Protein AF-A0A0V1GMQ2-F1 (afdb_monomer_lite)

Foldseek 3Di:
DDDDDDDDDPDDPVCVDPQNVQQDKDFQDKAWCFCDDDHNVQQKDKAFRFSQPDDVNNLVQLQFFWKFWKKKKWKQKDFPVRHQDFFKKKKWFAFPPRDDAPHLPRPSSVCPPTDMDIDTSPDHTDMDIGHGDFPDPTDGLFDQDAPDDDDDDPVNCVRGRDDVSPRGGIMMMGTPDPDRDPGIMMMTMIMGTDPMDGHDGDPRDQADDDDTSDPDHDPVDDDDSDDDDPDPPAPPPCTPPLCWAAAAQKIKHQQVSDDPQQVVQWPDDDPVRSITIGGHPDGTPGDDPPDPDPDD

InterPro domains:
  IPR000081 Peptidase C3, picornavirus core protein 2A [PF00947] (254-296)
  IPR009003 Peptidase S1, PA clan [SSF50494] (239-296)
  IPR029053 Viral coat protein subunit [G3DSA:2.60.120.20] (1-235)
  IPR033703 Picornavirus/Calicivirus coat protein [cd00205] (18-205)
  IPR059138 Picornavirus capsid VP1 [PF22663] (2-203)

pLDDT: mean 92.7, std 10.63, range [40.88, 98.81]

Radius of gyration: 28.92 Å; chains: 1; bounding box: 68×72×73 Å

Secondary structure (DSSP, 8-state):
-------------GGGSHHHHH-S-EEEEEEEE-SSSSSSTTSEEEEE--GGGSHHHHHHHTTEEEEEEEEEEEEEEE-TTS-----EEEEEEE-TTSPPPSSTT-GGGG-SSS-EEEEETTSPPEEEEE----SSSSEES---S-SS-S---GGGGGGTT--GGG---EEEEEESSSS--SS-EEEEEEEEEEEEEEEEE-PPP-SPP-STT-----GGG---SS---S-TT---TT----SEEEEEEEEEEEGGG--HHHHHTEEEEETTTTEEEEEEEEEEE-----------

Structure (mmCIF, N/CA/C/O backbone):
data_AF-A0A0V1GMQ2-F1
#
_entry.id   AF-A0A0V1GMQ2-F1
#
loop_
_atom_site.group_PDB
_atom_site.id
_atom_site.type_symbol
_atom_site.label_atom_id
_atom_site.label_alt_id
_atom_site.label_comp_id
_atom_site.label_asym_id
_atom_site.label_entity_id
_atom_site.label_seq_id
_atom_site.pdbx_PDB_ins_code
_atom_site.Cartn_x
_atom_site.Cartn_y
_atom_site.Cartn_z
_atom_site.occupancy
_atom_site.B_iso_or_equiv
_atom_site.auth_seq_id
_atom_site.auth_comp_id
_atom_site.auth_asym_id
_atom_site.auth_atom_id
_atom_site.pdbx_PDB_model_num
ATOM 1 N N . MET A 1 1 ? 22.779 -6.649 -35.963 1.00 80.38 1 MET A N 1
ATOM 2 C CA . MET A 1 1 ? 21.716 -7.160 -36.855 1.00 80.38 1 MET A CA 1
ATOM 3 C C . MET A 1 1 ? 22.253 -8.393 -37.552 1.00 80.38 1 MET A C 1
ATOM 5 O O . MET A 1 1 ? 23.444 -8.412 -37.832 1.00 80.38 1 MET A O 1
ATOM 9 N N . ILE A 1 2 ? 21.417 -9.407 -37.760 1.00 92.50 2 ILE A N 1
ATOM 10 C CA . ILE A 1 2 ? 21.776 -10.673 -38.414 1.00 92.50 2 ILE A CA 1
ATOM 11 C C . ILE A 1 2 ? 20.621 -11.097 -39.322 1.00 92.50 2 ILE A C 1
ATOM 13 O O . ILE A 1 2 ? 19.495 -10.639 -39.119 1.00 92.50 2 ILE A O 1
ATOM 17 N N . GLU A 1 3 ? 20.883 -11.973 -40.285 1.00 89.38 3 GLU A N 1
ATOM 18 C CA . GLU A 1 3 ? 19.813 -12.665 -41.002 1.00 89.38 3 GLU A CA 1
ATOM 19 C C . GLU A 1 3 ? 19.069 -13.581 -40.023 1.00 89.38 3 GLU A C 1
ATOM 21 O O . GLU A 1 3 ? 19.676 -14.402 -39.330 1.00 89.38 3 GLU A O 1
ATOM 26 N N . THR A 1 4 ? 17.754 -13.398 -39.910 1.00 94.62 4 THR A N 1
ATOM 27 C CA . THR A 1 4 ? 16.910 -14.146 -38.975 1.00 94.62 4 THR A CA 1
ATOM 28 C C . THR A 1 4 ? 15.953 -15.070 -39.718 1.00 94.62 4 THR A C 1
ATOM 30 O O . THR A 1 4 ? 15.477 -14.775 -40.812 1.00 94.62 4 THR A O 1
ATOM 33 N N . ARG A 1 5 ? 15.647 -16.213 -39.097 1.00 93.88 5 ARG A N 1
ATOM 34 C CA . ARG A 1 5 ? 14.593 -17.129 -39.555 1.00 93.88 5 ARG A CA 1
ATOM 35 C C . ARG A 1 5 ? 13.212 -16.655 -39.096 1.00 93.88 5 ARG A C 1
ATOM 37 O O . ARG A 1 5 ? 13.098 -15.900 -38.133 1.00 93.88 5 ARG A O 1
ATOM 44 N N . CYS A 1 6 ? 12.157 -17.179 -39.719 1.00 94.75 6 CYS A N 1
ATOM 45 C CA . CYS A 1 6 ? 10.799 -17.041 -39.192 1.00 94.75 6 CYS A CA 1
ATOM 46 C C . CYS A 1 6 ? 10.684 -17.732 -37.818 1.00 94.75 6 CYS A C 1
ATOM 48 O O . CYS A 1 6 ? 11.126 -18.875 -37.656 1.00 94.75 6 CYS A O 1
ATOM 50 N N . VAL A 1 7 ? 10.089 -17.037 -36.843 1.00 96.50 7 VAL A N 1
ATOM 51 C CA . VAL A 1 7 ? 9.809 -17.543 -35.493 1.00 96.50 7 VAL A CA 1
ATOM 52 C C . VAL A 1 7 ? 8.357 -17.232 -35.140 1.00 96.50 7 VAL A C 1
ATOM 54 O O . VAL A 1 7 ? 7.970 -16.067 -35.068 1.00 96.50 7 VAL A O 1
ATOM 57 N N . LEU A 1 8 ? 7.563 -18.273 -34.884 1.00 96.81 8 LEU A N 1
ATOM 58 C CA . LEU A 1 8 ? 6.212 -18.147 -34.335 1.00 96.81 8 LEU A CA 1
ATOM 59 C C . LEU A 1 8 ? 6.303 -18.102 -32.807 1.00 96.81 8 LEU A C 1
ATOM 61 O O . LEU A 1 8 ? 6.314 -19.134 -32.137 1.00 96.81 8 LEU A O 1
ATOM 65 N N . ASN A 1 9 ? 6.439 -16.899 -32.253 1.00 96.44 9 ASN A N 1
ATOM 66 C CA . ASN A 1 9 ? 6.595 -16.730 -30.814 1.00 96.44 9 ASN A CA 1
ATOM 67 C C . ASN A 1 9 ? 5.236 -16.811 -30.098 1.00 96.44 9 ASN A C 1
ATOM 69 O O . ASN A 1 9 ? 4.344 -16.013 -30.368 1.00 96.44 9 ASN A O 1
ATOM 73 N N . SER A 1 10 ? 5.115 -17.761 -29.168 1.00 97.12 10 SER A N 1
ATOM 74 C CA . SER A 1 10 ? 3.912 -17.991 -28.351 1.00 97.12 10 SER A CA 1
ATOM 75 C C . SER A 1 10 ? 4.099 -17.595 -26.876 1.00 97.12 10 SER A C 1
ATOM 77 O O . SER A 1 10 ? 3.313 -18.001 -26.023 1.00 97.12 10 SER A O 1
ATOM 79 N N . HIS A 1 11 ? 5.150 -16.837 -26.538 1.00 97.38 11 HIS A N 1
ATOM 80 C CA . HIS A 1 11 ? 5.380 -16.358 -25.173 1.00 97.38 11 HIS A CA 1
ATOM 81 C C . HIS A 1 11 ? 4.297 -15.353 -24.756 1.00 97.38 11 HIS A C 1
ATOM 83 O O . HIS A 1 11 ? 4.094 -14.328 -25.407 1.00 97.38 11 HIS A O 1
ATOM 89 N N . SER A 1 12 ? 3.615 -15.645 -23.648 1.00 97.12 12 SER A N 1
ATOM 90 C CA . SER A 1 12 ? 2.561 -14.790 -23.098 1.00 97.12 12 SER A CA 1
ATOM 91 C C . SER A 1 12 ? 3.121 -13.512 -22.473 1.00 97.12 12 SER A C 1
ATOM 93 O O . SER A 1 12 ? 4.205 -13.501 -21.893 1.00 97.12 12 SER A O 1
ATOM 95 N N . THR A 1 13 ? 2.331 -12.443 -22.528 1.00 97.38 13 THR A N 1
ATOM 96 C CA . THR A 1 13 ? 2.590 -11.158 -21.862 1.00 97.38 13 THR A CA 1
ATOM 97 C C . THR A 1 13 ? 1.625 -10.896 -20.702 1.00 97.38 13 THR A C 1
ATOM 99 O O . THR A 1 13 ? 1.592 -9.800 -20.151 1.00 97.38 13 THR A O 1
ATOM 102 N N . ALA A 1 14 ? 0.832 -11.895 -20.297 1.00 96.88 14 ALA A N 1
ATOM 103 C CA . ALA A 1 14 ? -0.201 -11.721 -19.275 1.00 96.88 14 ALA A CA 1
ATOM 104 C C . ALA A 1 14 ? 0.366 -11.336 -17.893 1.00 96.88 14 ALA A C 1
ATOM 106 O O . ALA A 1 14 ? -0.239 -10.537 -17.177 1.00 96.88 14 ALA A O 1
ATOM 107 N N . GLU A 1 15 ? 1.544 -11.852 -17.524 1.00 97.50 15 GLU A N 1
ATOM 108 C CA . GLU A 1 15 ? 2.137 -11.618 -16.199 1.00 97.50 15 GLU A CA 1
ATOM 109 C C . GLU A 1 15 ? 2.687 -10.189 -16.014 1.00 97.50 15 GLU A C 1
ATOM 111 O O . GLU A 1 15 ? 2.882 -9.741 -14.884 1.00 97.50 15 GLU A O 1
ATOM 116 N N . THR A 1 16 ? 2.886 -9.434 -17.101 1.00 97.62 16 THR A N 1
ATOM 117 C CA . THR A 1 16 ? 3.386 -8.048 -17.054 1.00 97.62 16 THR A CA 1
ATOM 118 C C . THR A 1 16 ? 2.274 -6.995 -17.054 1.00 97.62 16 THR A C 1
ATOM 120 O O . THR A 1 16 ? 2.551 -5.798 -17.148 1.00 97.62 16 THR A O 1
ATOM 123 N N . THR A 1 17 ? 1.013 -7.412 -16.906 1.00 98.44 17 THR A N 1
ATOM 124 C CA . THR A 1 17 ? -0.114 -6.495 -16.681 1.00 98.44 17 THR A CA 1
ATOM 125 C C . THR A 1 17 ? -0.052 -5.853 -15.288 1.00 98.44 17 THR A C 1
ATOM 127 O O . THR A 1 17 ? 0.547 -6.395 -14.355 1.00 98.44 17 THR A O 1
ATOM 130 N N . LEU A 1 18 ? -0.690 -4.685 -15.119 1.00 98.31 18 LEU A N 1
ATOM 131 C CA . LEU A 1 18 ? -0.705 -3.974 -13.833 1.00 98.31 18 LEU A CA 1
ATOM 132 C C . LEU A 1 18 ? -1.344 -4.814 -12.720 1.00 98.31 18 LEU A C 1
ATOM 134 O O . LEU A 1 18 ? -0.793 -4.867 -11.622 1.00 98.31 18 LEU A O 1
ATOM 138 N N . ASP A 1 19 ? -2.454 -5.502 -12.995 1.00 96.75 19 ASP A N 1
ATOM 139 C CA . ASP A 1 19 ? -3.095 -6.376 -12.008 1.00 96.75 19 ASP A CA 1
ATOM 140 C C . ASP A 1 19 ? -2.185 -7.551 -11.619 1.00 96.75 19 ASP A C 1
ATOM 142 O O . ASP A 1 19 ? -1.991 -7.788 -10.429 1.00 96.75 19 ASP A O 1
ATOM 146 N N . SER A 1 20 ? -1.524 -8.233 -12.563 1.00 97.56 20 SER A N 1
ATOM 147 C CA . SER A 1 20 ? -0.570 -9.304 -12.219 1.00 97.56 20 SER A CA 1
ATOM 148 C C . SER A 1 20 ? 0.634 -8.805 -11.405 1.00 97.56 20 SER A C 1
ATOM 150 O O . SER A 1 20 ? 1.147 -9.518 -10.532 1.00 97.56 20 SER A O 1
ATOM 152 N N . PHE A 1 21 ? 1.078 -7.569 -11.649 1.00 98.12 21 PHE A N 1
ATOM 153 C CA . PHE A 1 21 ? 2.197 -6.962 -10.933 1.00 98.12 21 PHE A CA 1
ATOM 154 C C . PHE A 1 21 ? 1.820 -6.462 -9.526 1.00 98.12 21 PHE A C 1
ATOM 156 O O . PHE A 1 21 ? 2.589 -6.653 -8.575 1.00 98.12 21 PHE A O 1
ATOM 163 N N . PHE A 1 22 ? 0.659 -5.818 -9.370 1.00 98.38 22 PHE A N 1
ATOM 164 C CA . PHE A 1 22 ? 0.238 -5.147 -8.132 1.00 98.38 22 PHE A CA 1
ATOM 165 C C . PHE A 1 22 ? -0.747 -5.946 -7.270 1.00 98.38 22 PHE A C 1
ATOM 167 O O . PHE A 1 22 ? -0.816 -5.694 -6.065 1.00 98.38 22 PHE A O 1
ATOM 174 N N . SER A 1 23 ? -1.453 -6.942 -7.817 1.00 97.81 23 SER A N 1
ATOM 175 C CA . SER A 1 23 ? -2.393 -7.788 -7.063 1.00 97.81 23 SER A CA 1
ATOM 176 C C . SER A 1 23 ? -1.689 -8.893 -6.268 1.00 97.81 23 SER A C 1
ATOM 178 O O . SER A 1 23 ? -2.041 -10.070 -6.287 1.00 97.81 23 SER A O 1
ATOM 180 N N . ARG A 1 24 ? -0.655 -8.483 -5.529 1.00 97.94 24 ARG A N 1
ATOM 181 C CA . ARG A 1 24 ? 0.145 -9.301 -4.616 1.00 97.94 24 ARG A CA 1
ATOM 182 C C . ARG A 1 24 ? 0.237 -8.548 -3.294 1.00 97.94 24 ARG A C 1
ATOM 184 O O . ARG A 1 24 ? 0.711 -7.413 -3.275 1.00 97.94 24 ARG A O 1
ATOM 191 N N . ALA A 1 25 ? -0.254 -9.157 -2.218 1.00 98.31 25 ALA A N 1
ATOM 192 C CA . ALA A 1 25 ? -0.309 -8.515 -0.910 1.00 98.31 25 ALA A CA 1
ATOM 193 C C . ALA A 1 25 ? 1.104 -8.198 -0.393 1.00 98.31 25 ALA A C 1
ATOM 195 O O . ALA A 1 25 ? 1.982 -9.059 -0.415 1.00 98.31 25 ALA A O 1
ATOM 196 N N . GLY A 1 26 ? 1.321 -6.973 0.082 1.00 98.31 26 GLY A N 1
ATOM 197 C CA . GLY A 1 26 ? 2.577 -6.562 0.711 1.00 98.31 26 GLY A CA 1
ATOM 198 C C . GLY A 1 26 ? 2.336 -5.750 1.977 1.00 98.31 26 GLY A C 1
ATOM 199 O O . GLY A 1 26 ? 1.283 -5.133 2.124 1.00 98.31 26 GLY A O 1
ATOM 200 N N . LEU A 1 27 ? 3.311 -5.771 2.888 1.00 98.56 27 LEU A N 1
ATOM 201 C CA . LEU A 1 27 ? 3.258 -5.041 4.154 1.00 98.56 27 LEU A CA 1
ATOM 202 C C . LEU A 1 27 ? 3.256 -3.527 3.900 1.00 98.56 27 LEU A C 1
ATOM 204 O O . LEU A 1 27 ? 4.103 -3.018 3.161 1.00 98.56 27 LEU A O 1
ATOM 208 N N . VAL A 1 28 ? 2.315 -2.820 4.525 1.00 98.44 28 VAL A N 1
ATOM 209 C CA . VAL A 1 28 ? 2.176 -1.357 4.428 1.00 98.44 28 VAL A CA 1
ATOM 210 C C . VAL A 1 28 ? 2.139 -0.653 5.783 1.00 98.44 28 VAL A C 1
ATOM 212 O O . VAL A 1 28 ? 2.397 0.546 5.844 1.00 98.44 28 VAL A O 1
ATOM 215 N N . GLY A 1 29 ? 1.869 -1.383 6.865 1.00 98.06 29 GLY A N 1
ATOM 216 C CA . GLY A 1 29 ? 1.794 -0.851 8.222 1.00 98.06 29 GLY A CA 1
ATOM 217 C C . GLY A 1 29 ? 2.109 -1.925 9.258 1.00 98.06 29 GLY A C 1
ATOM 218 O O . GLY A 1 29 ? 1.803 -3.098 9.049 1.00 98.06 29 GLY A O 1
ATOM 219 N N . GLU A 1 30 ? 2.689 -1.515 10.379 1.00 98.25 30 GLU A N 1
ATOM 220 C CA . GLU A 1 30 ? 2.861 -2.335 11.579 1.00 98.25 30 GLU A CA 1
ATOM 221 C C . GLU A 1 30 ? 2.511 -1.469 12.789 1.00 98.25 30 GLU A C 1
ATOM 223 O O . GLU A 1 30 ? 2.878 -0.292 12.842 1.00 98.25 30 GLU A O 1
ATOM 228 N N . ILE A 1 31 ? 1.727 -2.026 13.707 1.00 98.31 31 ILE A N 1
ATOM 229 C CA . ILE A 1 31 ? 1.239 -1.341 14.901 1.00 98.31 31 ILE A CA 1
ATOM 230 C C . ILE A 1 31 ? 1.542 -2.214 16.109 1.00 98.31 31 ILE A C 1
ATOM 232 O O . ILE A 1 31 ? 1.029 -3.328 16.211 1.00 98.31 31 ILE A O 1
ATOM 236 N N . ASP A 1 32 ? 2.304 -1.667 17.048 1.00 97.75 32 ASP A N 1
ATOM 237 C CA . ASP A 1 32 ? 2.568 -2.295 18.336 1.00 97.75 32 ASP A CA 1
ATOM 238 C C . ASP A 1 32 ? 1.566 -1.819 19.394 1.00 97.75 32 ASP A C 1
ATOM 240 O O . ASP A 1 32 ? 1.294 -0.621 19.523 1.00 97.75 32 ASP A O 1
ATOM 244 N N . LEU A 1 33 ? 1.050 -2.767 20.178 1.00 97.69 33 LEU A N 1
ATOM 245 C CA . LEU A 1 33 ? 0.272 -2.558 21.400 1.00 97.69 33 LEU A CA 1
ATOM 246 C C . LEU A 1 33 ? 0.997 -3.243 22.570 1.00 97.69 33 LEU A C 1
ATOM 248 O O . LEU A 1 33 ? 0.606 -4.341 22.989 1.00 97.69 33 LEU A O 1
ATOM 252 N N . PRO A 1 34 ? 2.087 -2.645 23.078 1.00 97.19 34 PRO A N 1
ATOM 253 C CA . PRO A 1 34 ? 2.812 -3.205 24.204 1.00 97.19 34 PRO A CA 1
ATOM 254 C C . PRO A 1 34 ? 2.026 -3.027 25.509 1.00 97.19 34 PRO A C 1
ATOM 256 O O . PRO A 1 34 ? 1.119 -2.199 25.625 1.00 97.19 34 PRO A O 1
ATOM 259 N N . LEU A 1 35 ? 2.404 -3.800 26.527 1.00 95.06 35 LEU A N 1
ATOM 260 C CA . LEU A 1 35 ? 1.863 -3.617 27.874 1.00 95.06 35 LEU A CA 1
ATOM 261 C C . LEU A 1 35 ? 2.452 -2.380 28.551 1.00 95.06 35 LEU A C 1
ATOM 263 O O . LEU A 1 35 ? 1.751 -1.697 29.283 1.00 95.06 35 LEU A O 1
ATOM 267 N N . GLU A 1 36 ? 3.717 -2.064 28.313 1.00 92.56 36 GLU A N 1
ATOM 268 C CA . GLU A 1 36 ? 4.413 -0.930 28.921 1.00 92.56 36 GLU A CA 1
ATOM 269 C C . GLU A 1 36 ? 5.329 -0.271 27.888 1.00 92.56 36 GLU A C 1
ATOM 271 O O . GLU A 1 36 ? 5.638 -0.865 26.855 1.00 92.56 36 GLU A O 1
ATOM 276 N N . GLY A 1 37 ? 5.759 0.960 28.162 1.00 91.00 37 GLY A N 1
ATOM 277 C CA . GLY A 1 37 ? 6.656 1.720 27.293 1.00 91.00 37 GLY A CA 1
ATOM 278 C C . G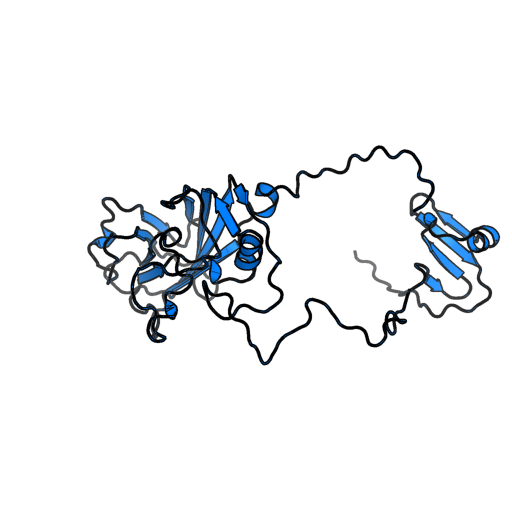LY A 1 37 ? 6.044 3.023 26.785 1.00 91.00 37 GLY A C 1
ATOM 279 O O . GLY A 1 37 ? 5.018 3.489 27.276 1.00 91.00 37 GLY A O 1
ATOM 280 N N . THR A 1 38 ? 6.714 3.626 25.805 1.00 88.00 38 THR A N 1
ATOM 281 C CA . THR A 1 38 ? 6.408 4.987 25.335 1.00 88.00 38 THR A CA 1
ATOM 282 C C . THR A 1 38 ? 5.343 5.016 24.239 1.00 88.00 38 THR A C 1
ATOM 284 O O . THR A 1 38 ? 4.572 5.967 24.149 1.00 88.00 38 THR A O 1
ATOM 287 N N . THR A 1 39 ? 5.274 3.981 23.400 1.00 90.88 39 THR A N 1
ATOM 288 C CA . THR A 1 39 ? 4.364 3.918 22.249 1.00 90.88 39 THR A CA 1
ATOM 289 C C . THR A 1 39 ? 3.184 2.999 22.540 1.00 90.88 39 THR A C 1
ATOM 291 O O . THR A 1 39 ? 3.366 1.809 22.767 1.00 90.88 39 THR A O 1
ATOM 294 N N . ASN A 1 40 ? 1.969 3.551 22.505 1.00 93.94 40 ASN A N 1
ATOM 295 C CA . ASN A 1 40 ? 0.698 2.827 22.648 1.00 93.94 40 ASN A CA 1
ATOM 296 C C . ASN A 1 40 ? 0.546 1.924 23.906 1.00 93.94 40 ASN A C 1
ATOM 298 O O . ASN A 1 40 ? -0.043 0.845 23.799 1.00 93.94 40 ASN A O 1
ATOM 302 N N . PRO A 1 41 ? 0.981 2.329 25.122 1.00 93.50 41 PRO A N 1
ATOM 303 C CA . PRO A 1 41 ? 0.917 1.465 26.316 1.00 93.50 41 PRO A CA 1
ATOM 304 C C . PRO A 1 41 ? -0.508 1.259 26.869 1.00 93.50 41 PRO A C 1
ATOM 306 O O . PRO A 1 41 ? -0.718 0.531 27.844 1.00 93.50 41 PRO A O 1
ATOM 309 N N . ASN A 1 42 ? -1.502 1.931 26.280 1.00 94.75 42 ASN A N 1
ATOM 310 C CA . ASN A 1 42 ? -2.862 2.054 26.809 1.00 94.75 42 ASN A CA 1
ATOM 311 C C . ASN A 1 42 ? -3.871 1.129 26.107 1.00 94.75 42 ASN A C 1
ATOM 313 O O . ASN A 1 42 ? -5.079 1.332 26.203 1.00 94.75 42 ASN A O 1
ATOM 317 N N . GLY A 1 43 ? -3.390 0.102 25.396 1.00 95.06 43 GLY A N 1
ATOM 318 C CA . GLY A 1 43 ? -4.242 -0.937 24.807 1.00 95.06 43 GLY A CA 1
ATOM 319 C C . GLY A 1 43 ? -5.091 -0.482 23.616 1.00 95.06 43 GLY A C 1
ATOM 320 O O . GLY A 1 43 ? -6.027 -1.198 23.243 1.00 95.06 43 GLY A O 1
ATOM 321 N N . TYR A 1 44 ? -4.762 0.674 23.033 1.00 98.31 44 TYR A N 1
ATOM 322 C CA . TYR A 1 44 ? -5.270 1.168 21.757 1.00 98.31 44 TYR A CA 1
ATOM 323 C C . TYR A 1 44 ? -4.160 1.914 20.998 1.00 98.31 44 TYR A C 1
ATOM 325 O O . TYR A 1 44 ? -3.193 2.373 21.609 1.00 98.31 44 TYR A O 1
ATOM 333 N N . ALA A 1 45 ? -4.308 2.037 19.680 1.00 98.50 45 ALA A N 1
ATOM 334 C CA . ALA A 1 45 ? -3.421 2.816 18.824 1.00 98.50 45 ALA A CA 1
ATOM 335 C C . ALA A 1 45 ? -4.181 3.418 17.639 1.00 98.50 45 ALA A C 1
ATOM 337 O O . ALA A 1 45 ? -5.148 2.835 17.145 1.00 98.50 45 ALA A O 1
ATOM 338 N N . ASN A 1 46 ? -3.691 4.562 17.164 1.00 98.44 46 ASN A N 1
ATOM 339 C CA . ASN A 1 46 ? -4.148 5.233 15.954 1.00 98.44 46 ASN A CA 1
ATOM 340 C C . ASN A 1 46 ? -2.994 5.263 14.951 1.00 98.44 46 ASN A C 1
ATOM 342 O O . ASN A 1 46 ? -1.925 5.790 15.252 1.00 98.44 46 ASN A O 1
ATOM 346 N N . TRP A 1 47 ? -3.213 4.710 13.764 1.00 98.38 47 TRP A N 1
ATOM 347 C CA . TRP A 1 47 ? -2.265 4.739 12.658 1.00 98.38 47 TRP A CA 1
ATOM 348 C C . TRP A 1 47 ? -2.854 5.556 11.515 1.00 98.38 47 TRP A C 1
ATOM 350 O O . TRP A 1 47 ? -3.847 5.161 10.903 1.00 98.38 47 TRP A O 1
ATOM 360 N N . ASP A 1 48 ? -2.261 6.715 11.240 1.00 97.81 48 ASP A N 1
ATOM 361 C CA . ASP A 1 48 ? -2.617 7.482 10.050 1.00 97.81 48 ASP A CA 1
ATOM 362 C C . ASP A 1 48 ? -2.177 6.704 8.804 1.00 97.81 48 ASP A C 1
ATOM 364 O O . ASP A 1 48 ? -1.040 6.226 8.719 1.00 97.81 48 ASP A O 1
ATOM 368 N N . ILE A 1 49 ? -3.112 6.521 7.869 1.00 98.06 49 ILE A N 1
ATOM 369 C CA . ILE A 1 49 ? -2.946 5.585 6.757 1.00 98.06 49 ILE A CA 1
ATOM 370 C C . ILE A 1 49 ? -1.933 6.153 5.762 1.00 98.06 49 ILE A C 1
ATOM 372 O O . ILE A 1 49 ? -2.240 7.060 4.990 1.00 98.06 49 ILE A O 1
ATOM 376 N N . ASP A 1 50 ? -0.733 5.575 5.756 1.00 96.44 50 ASP A N 1
ATOM 377 C CA . ASP A 1 50 ? 0.342 5.908 4.824 1.00 96.44 50 ASP A CA 1
ATOM 378 C C . ASP A 1 50 ? 1.153 4.653 4.467 1.00 96.44 50 ASP A C 1
ATOM 380 O O . ASP A 1 50 ? 1.891 4.100 5.286 1.00 96.44 50 ASP A O 1
ATOM 384 N N . ILE A 1 51 ? 1.047 4.223 3.207 1.00 96.94 51 ILE A N 1
ATOM 385 C CA . ILE A 1 51 ? 1.706 3.011 2.699 1.00 96.94 51 ILE A CA 1
ATOM 386 C C . ILE A 1 51 ? 3.183 3.221 2.317 1.00 96.94 51 ILE A C 1
ATOM 388 O O . ILE A 1 51 ? 3.862 2.278 1.909 1.00 96.94 51 ILE A O 1
ATOM 392 N N . THR A 1 52 ? 3.705 4.445 2.433 1.00 96.44 52 THR A N 1
ATOM 393 C CA . THR A 1 52 ? 5.088 4.803 2.073 1.00 96.44 52 THR A CA 1
ATOM 394 C C . THR A 1 52 ? 6.110 4.474 3.173 1.00 96.44 52 THR A C 1
ATOM 396 O O . THR A 1 52 ? 7.300 4.775 3.037 1.00 96.44 52 THR A O 1
ATOM 399 N N . GLY A 1 53 ? 5.672 3.819 4.254 1.00 95.06 53 GLY A N 1
ATOM 400 C CA . GLY A 1 53 ? 6.536 3.352 5.341 1.00 95.06 53 GLY A CA 1
ATOM 401 C C . GLY A 1 53 ? 7.449 2.178 4.974 1.00 95.06 53 GLY A C 1
ATOM 402 O O . GLY A 1 53 ? 8.518 2.045 5.563 1.00 95.06 53 GLY A O 1
ATOM 403 N N . TYR A 1 54 ? 7.075 1.360 3.983 1.00 97.38 54 TYR A N 1
ATOM 404 C CA . TYR A 1 54 ? 7.816 0.148 3.615 1.00 97.38 54 TYR A CA 1
ATOM 405 C C . TYR A 1 54 ? 8.324 0.204 2.174 1.00 97.38 54 TYR A C 1
ATOM 407 O O . TYR A 1 54 ? 7.559 0.304 1.212 1.00 97.38 54 TYR A O 1
ATOM 415 N N . ALA A 1 55 ? 9.648 0.100 2.022 1.00 96.88 55 ALA A N 1
ATOM 416 C CA . ALA A 1 55 ? 10.346 0.375 0.767 1.00 96.88 55 ALA A CA 1
ATOM 417 C C . ALA A 1 55 ? 9.914 -0.517 -0.408 1.00 96.88 55 ALA A C 1
ATOM 419 O O . ALA A 1 55 ? 9.860 -0.038 -1.539 1.00 96.88 55 ALA A O 1
ATOM 420 N N . GLN A 1 56 ? 9.596 -1.796 -0.167 1.00 97.00 56 GLN A N 1
ATOM 421 C CA . GLN A 1 56 ? 9.236 -2.731 -1.239 1.00 97.00 56 GLN A CA 1
ATOM 422 C C . GLN A 1 56 ? 7.947 -2.318 -1.957 1.00 97.00 56 GLN A C 1
ATOM 424 O O . GLN A 1 56 ? 7.941 -2.210 -3.182 1.00 97.00 56 GLN A O 1
ATOM 429 N N . MET A 1 57 ? 6.870 -2.055 -1.208 1.00 97.38 57 MET A N 1
ATOM 430 C CA . MET A 1 57 ? 5.607 -1.604 -1.796 1.00 97.38 57 MET A CA 1
ATOM 431 C C . MET A 1 57 ? 5.757 -0.191 -2.361 1.00 97.38 57 MET A C 1
ATOM 433 O O . MET A 1 57 ? 5.402 0.052 -3.514 1.00 97.38 57 MET A O 1
ATOM 437 N N . ARG A 1 58 ? 6.375 0.716 -1.593 1.00 98.44 58 ARG A N 1
ATOM 438 C CA . ARG A 1 58 ? 6.597 2.107 -2.000 1.00 98.44 58 ARG A CA 1
ATOM 439 C C . ARG A 1 58 ? 7.309 2.221 -3.348 1.00 98.44 58 ARG A C 1
ATOM 441 O O . ARG A 1 58 ? 6.825 2.906 -4.242 1.00 98.44 58 ARG A O 1
ATOM 448 N N . ARG A 1 59 ? 8.421 1.503 -3.533 1.00 98.38 59 ARG A N 1
ATOM 449 C CA . ARG A 1 59 ? 9.209 1.558 -4.773 1.00 98.38 59 ARG A CA 1
ATOM 450 C C . ARG A 1 59 ? 8.430 1.066 -5.992 1.00 98.38 59 ARG A C 1
ATOM 452 O O . ARG A 1 59 ? 8.692 1.526 -7.100 1.00 98.38 59 ARG A O 1
ATOM 459 N N . LYS A 1 60 ? 7.494 0.128 -5.806 1.00 98.31 60 LYS A N 1
ATOM 460 C CA . LYS A 1 60 ? 6.626 -0.355 -6.888 1.00 98.31 60 LYS A CA 1
ATOM 461 C C . LYS A 1 60 ? 5.597 0.697 -7.286 1.00 98.31 60 LYS A C 1
ATOM 463 O O . LYS A 1 60 ? 5.398 0.906 -8.475 1.00 98.31 60 LYS A O 1
ATOM 468 N N . VAL A 1 61 ? 4.944 1.339 -6.319 1.00 98.38 61 VAL A N 1
ATOM 469 C CA . VAL A 1 61 ? 3.867 2.302 -6.605 1.00 98.38 61 VAL A CA 1
ATOM 470 C C . VAL A 1 61 ? 4.414 3.636 -7.119 1.00 98.38 61 VAL A C 1
ATOM 472 O O . VAL A 1 61 ? 3.852 4.202 -8.051 1.00 98.38 61 VAL A O 1
ATOM 475 N N . GLU A 1 62 ? 5.577 4.073 -6.622 1.00 98.56 62 GLU A N 1
ATOM 476 C CA . GLU A 1 62 ? 6.281 5.277 -7.093 1.00 98.56 62 GLU A CA 1
ATOM 477 C C . GLU A 1 62 ? 6.861 5.146 -8.515 1.00 98.56 62 GLU A C 1
ATOM 479 O O . GLU A 1 62 ? 7.340 6.134 -9.074 1.00 98.56 62 GLU A O 1
ATOM 484 N N . LEU A 1 63 ? 6.797 3.955 -9.132 1.00 98.69 63 LEU A N 1
ATOM 485 C CA . LEU A 1 63 ? 7.056 3.797 -10.567 1.00 98.69 63 LEU A CA 1
ATOM 486 C C . LEU A 1 63 ? 6.088 4.642 -11.406 1.00 98.69 63 LEU A C 1
ATOM 488 O O . LEU A 1 63 ? 6.429 5.009 -12.523 1.00 98.69 63 LEU A O 1
ATOM 492 N N . PHE A 1 64 ? 4.903 4.963 -10.889 1.00 98.75 64 PHE A N 1
ATOM 493 C CA . PHE A 1 64 ? 3.904 5.784 -11.567 1.00 98.75 64 PHE A CA 1
ATOM 494 C C . PHE A 1 64 ? 3.638 7.069 -10.784 1.00 98.75 64 PHE A C 1
ATOM 496 O O . PHE A 1 64 ? 3.821 7.123 -9.571 1.00 98.75 64 PHE A O 1
ATOM 503 N N . THR A 1 65 ? 3.204 8.125 -11.472 1.00 98.38 65 THR A N 1
ATOM 504 C CA . THR A 1 65 ? 2.843 9.387 -10.802 1.00 98.38 65 THR A CA 1
ATOM 505 C C . THR A 1 65 ? 1.436 9.305 -10.220 1.00 98.38 65 THR A C 1
ATOM 507 O O . THR A 1 65 ? 1.231 9.671 -9.064 1.00 98.38 65 THR A O 1
ATOM 510 N N . TYR A 1 66 ? 0.492 8.776 -11.004 1.00 98.75 66 TYR A N 1
ATOM 511 C CA . TYR A 1 66 ? -0.912 8.646 -10.625 1.00 98.75 66 TYR A CA 1
ATOM 512 C C . TYR A 1 66 ? -1.336 7.184 -10.626 1.00 98.75 66 TYR A C 1
ATOM 514 O O . TYR A 1 66 ? -1.000 6.442 -11.553 1.00 98.75 66 TYR A O 1
ATOM 522 N N . MET A 1 67 ? -2.124 6.784 -9.630 1.00 98.81 67 MET A N 1
ATOM 523 C CA . MET A 1 67 ? -2.714 5.451 -9.558 1.00 98.81 67 MET A CA 1
ATOM 524 C C . MET A 1 67 ? -4.158 5.508 -9.062 1.00 98.81 67 MET A C 1
ATOM 526 O O . MET A 1 67 ? -4.484 6.218 -8.117 1.00 98.81 67 MET A O 1
ATOM 530 N N . ARG A 1 68 ? -5.032 4.720 -9.681 1.00 98.81 68 ARG A N 1
ATOM 531 C CA . ARG A 1 68 ? -6.410 4.494 -9.239 1.00 98.81 68 ARG A CA 1
ATOM 532 C C . ARG A 1 68 ? -6.602 2.994 -9.088 1.00 98.81 68 ARG A C 1
ATOM 534 O O . ARG A 1 68 ? -6.369 2.257 -10.041 1.00 98.81 68 ARG A O 1
ATOM 541 N N . PHE A 1 69 ? -7.008 2.555 -7.909 1.00 98.75 69 PHE A N 1
ATOM 542 C CA . PHE A 1 69 ? -7.221 1.146 -7.607 1.00 98.75 69 PHE A CA 1
ATOM 543 C C . PHE A 1 69 ? -8.214 1.010 -6.459 1.00 98.75 69 PHE A C 1
ATOM 545 O O . PHE A 1 69 ? -8.344 1.919 -5.636 1.00 98.75 69 PHE A O 1
ATOM 552 N N . ASP A 1 70 ? -8.855 -0.150 -6.401 1.00 98.62 70 ASP A N 1
ATOM 553 C CA . ASP A 1 70 ? -9.443 -0.657 -5.170 1.00 98.62 70 ASP A CA 1
ATOM 554 C C . ASP A 1 70 ? -8.370 -1.448 -4.409 1.00 98.62 70 ASP A C 1
ATOM 556 O O . ASP A 1 70 ? -7.372 -1.905 -4.981 1.00 98.62 70 ASP A O 1
ATOM 560 N N . ALA A 1 71 ? -8.567 -1.634 -3.111 1.00 98.06 71 ALA A N 1
ATOM 561 C CA . ALA A 1 71 ? -7.628 -2.353 -2.267 1.00 98.06 71 ALA A CA 1
ATOM 562 C C . ALA A 1 71 ? -8.322 -3.464 -1.484 1.00 98.06 71 ALA A C 1
ATOM 564 O O . ALA A 1 71 ? -9.510 -3.417 -1.184 1.00 98.06 71 ALA A O 1
ATOM 565 N N . GLU A 1 72 ? -7.557 -4.477 -1.128 1.00 98.69 72 GLU A N 1
ATOM 566 C CA . GLU A 1 72 ? -7.918 -5.449 -0.116 1.00 98.69 72 GLU A CA 1
ATOM 567 C C . GLU A 1 72 ? -6.895 -5.364 1.005 1.00 98.69 72 GLU A C 1
ATOM 569 O O . GLU A 1 72 ? -5.687 -5.419 0.762 1.00 98.69 72 GLU A O 1
ATOM 574 N N . PHE A 1 73 ? -7.390 -5.203 2.225 1.00 98.69 73 PHE A N 1
ATOM 575 C CA . PHE A 1 73 ? -6.573 -5.140 3.425 1.00 98.69 73 PHE A CA 1
ATOM 576 C C . PHE A 1 73 ? -6.706 -6.437 4.200 1.00 98.69 73 PHE A C 1
ATOM 578 O O . PHE A 1 73 ? -7.811 -6.943 4.370 1.00 98.69 73 PHE A O 1
ATOM 585 N N . THR A 1 74 ? -5.576 -6.963 4.662 1.00 98.81 74 THR A N 1
ATOM 586 C CA . THR A 1 74 ? -5.503 -8.140 5.531 1.00 98.81 74 THR A CA 1
ATOM 587 C C . THR A 1 74 ? -4.728 -7.782 6.793 1.00 98.81 74 THR A C 1
ATOM 589 O O . THR A 1 74 ? -3.623 -7.240 6.707 1.00 98.81 74 THR A O 1
ATOM 592 N N . PHE A 1 75 ? -5.300 -8.084 7.955 1.00 98.69 75 PHE A N 1
ATOM 593 C CA . PHE A 1 75 ? -4.741 -7.740 9.261 1.00 98.69 75 PHE A CA 1
ATOM 594 C C . PHE A 1 75 ? -4.260 -9.005 9.966 1.00 98.69 75 PHE A C 1
ATOM 596 O O . PHE A 1 75 ? -5.063 -9.855 10.349 1.00 98.69 75 PHE A O 1
ATOM 603 N N . VAL A 1 76 ? -2.945 -9.132 10.133 1.00 98.69 76 VAL A N 1
ATOM 604 C CA . VAL A 1 76 ? -2.312 -10.269 10.809 1.00 98.69 76 VAL A CA 1
ATOM 605 C C . VAL A 1 76 ? -1.885 -9.818 12.199 1.00 98.69 76 VAL A C 1
ATOM 607 O O . VAL A 1 76 ? -0.997 -8.977 12.322 1.00 98.69 76 VAL A O 1
ATOM 610 N N . ALA A 1 77 ? -2.517 -10.360 13.237 1.00 98.44 77 ALA A N 1
ATOM 611 C CA . ALA A 1 77 ? -2.215 -10.027 14.624 1.00 98.44 77 ALA A CA 1
ATOM 612 C C . ALA A 1 77 ? -1.625 -11.229 15.369 1.00 98.44 77 ALA A C 1
ATOM 614 O O . ALA A 1 77 ? -2.122 -12.346 15.250 1.00 98.44 77 ALA A O 1
ATOM 615 N N . CYS A 1 78 ? -0.581 -10.987 16.153 1.00 98.25 78 CYS A N 1
ATOM 616 C CA . CYS A 1 78 ? 0.064 -11.979 17.013 1.00 98.25 78 CYS A CA 1
ATOM 617 C C . CYS A 1 78 ? 0.746 -11.276 18.194 1.00 98.25 78 CYS A C 1
ATOM 619 O O . CYS A 1 78 ? 0.778 -10.045 18.260 1.00 98.25 78 CYS A O 1
ATOM 621 N N . THR A 1 79 ? 1.319 -12.028 19.130 1.00 98.31 79 THR A N 1
ATOM 622 C CA . THR A 1 79 ? 2.294 -11.452 20.070 1.00 98.31 79 THR A CA 1
ATOM 623 C C . THR A 1 79 ? 3.615 -11.137 19.341 1.00 98.31 79 THR A C 1
ATOM 625 O O . THR A 1 79 ? 3.842 -11.636 18.232 1.00 98.31 79 THR A O 1
ATOM 628 N N . PRO A 1 80 ? 4.541 -10.357 19.932 1.00 97.44 80 PRO A N 1
ATOM 629 C CA . PRO A 1 80 ? 5.865 -10.126 19.345 1.00 97.44 80 PRO A CA 1
ATOM 630 C C . PRO A 1 80 ? 6.669 -11.407 19.062 1.00 97.44 80 PRO A C 1
ATOM 632 O O . PRO A 1 80 ? 7.514 -11.412 18.172 1.00 97.44 80 PRO A O 1
ATOM 635 N N . THR A 1 81 ? 6.399 -12.498 19.787 1.00 97.62 81 THR A N 1
ATOM 636 C CA . THR A 1 81 ? 7.038 -13.810 19.587 1.00 97.62 81 THR A CA 1
ATOM 637 C C . THR A 1 81 ? 6.365 -14.653 18.500 1.00 97.62 81 THR A C 1
ATOM 639 O O . THR A 1 81 ? 6.830 -15.753 18.211 1.00 97.62 81 THR A O 1
ATOM 642 N N . GLY A 1 82 ? 5.286 -14.156 17.885 1.00 97.00 82 GLY A N 1
ATOM 643 C CA . GLY A 1 82 ? 4.493 -14.886 16.894 1.00 97.00 82 GLY A CA 1
ATOM 644 C C . GLY A 1 82 ? 3.458 -15.837 17.501 1.00 97.00 82 GLY A C 1
ATOM 645 O O . GLY A 1 82 ? 2.833 -16.599 16.768 1.00 97.00 82 GLY A O 1
ATOM 646 N N . GLU A 1 83 ? 3.256 -15.799 18.819 1.00 97.69 83 GLU A N 1
ATOM 647 C CA . GLU A 1 83 ? 2.263 -16.626 19.502 1.00 97.69 83 GLU A CA 1
ATOM 648 C C . GLU A 1 83 ? 0.840 -16.109 19.245 1.00 97.69 83 GLU A C 1
ATOM 650 O O . GLU A 1 83 ? 0.586 -14.903 19.142 1.00 97.69 83 GLU A O 1
ATOM 655 N N . VAL A 1 84 ? -0.103 -17.047 19.167 1.00 97.94 84 VAL A N 1
ATOM 656 C CA . VAL A 1 84 ? -1.534 -16.773 19.054 1.00 97.94 84 VAL A CA 1
ATOM 657 C C . VAL A 1 84 ? -2.167 -16.905 20.435 1.00 97.94 84 VAL A C 1
ATOM 659 O O . VAL A 1 84 ? -2.149 -17.975 21.037 1.00 97.94 84 VAL A O 1
ATOM 662 N N . VAL A 1 85 ? -2.752 -15.815 20.926 1.00 97.50 85 VAL A N 1
ATOM 663 C CA . VAL A 1 85 ? -3.376 -15.737 22.256 1.00 97.50 85 VAL A CA 1
ATOM 664 C C . VAL A 1 85 ? -4.880 -15.473 22.134 1.00 97.50 85 VAL A C 1
ATOM 666 O O . VAL A 1 85 ? -5.309 -14.845 21.163 1.00 97.50 85 VAL A O 1
ATOM 669 N N . PRO A 1 86 ? -5.715 -15.909 23.095 1.00 97.19 86 PRO A N 1
ATOM 670 C CA . PRO A 1 86 ? -7.165 -15.714 23.046 1.00 97.19 86 PRO A CA 1
ATOM 671 C C . PRO A 1 86 ? -7.554 -14.263 23.386 1.00 97.19 86 PRO A C 1
ATOM 673 O O . PRO A 1 86 ? -8.131 -13.978 24.433 1.00 97.19 86 PRO A O 1
ATOM 676 N N . GLN A 1 87 ? -7.228 -13.328 22.493 1.00 98.12 87 GLN A N 1
ATOM 677 C CA . GLN A 1 87 ? -7.482 -11.897 22.642 1.00 98.12 87 GLN A CA 1
ATOM 678 C C . GLN A 1 87 ? -8.456 -11.401 21.569 1.00 98.12 87 GLN A C 1
ATOM 680 O O . GLN A 1 87 ? -8.245 -11.625 20.379 1.00 98.12 87 GLN A O 1
ATOM 685 N N . LEU A 1 88 ? -9.504 -10.688 21.991 1.00 98.56 88 LEU A N 1
ATOM 686 C CA . LEU A 1 88 ? -10.442 -10.009 21.095 1.00 98.56 88 LEU A CA 1
ATOM 687 C C . LEU A 1 88 ? -9.931 -8.603 20.751 1.00 98.56 88 LEU A C 1
ATOM 689 O O . LEU A 1 88 ? -9.580 -7.826 21.651 1.00 98.56 88 LEU A O 1
ATOM 693 N N . LEU A 1 89 ? -9.925 -8.280 19.460 1.00 98.62 89 LEU A N 1
ATOM 694 C CA . LEU A 1 89 ? -9.580 -6.969 18.919 1.00 98.62 89 LEU A CA 1
ATOM 695 C C . LEU A 1 89 ? -10.777 -6.313 18.230 1.00 98.62 89 LEU A C 1
ATOM 697 O O . LEU A 1 89 ? -11.664 -6.990 17.709 1.00 98.62 89 LEU A O 1
ATOM 701 N N . GLN A 1 90 ? -10.754 -4.982 18.206 1.00 98.75 90 GLN A N 1
ATOM 702 C CA . GLN A 1 90 ? -11.597 -4.157 17.347 1.00 98.75 90 GLN A CA 1
ATOM 703 C C . GLN A 1 90 ? -10.699 -3.299 16.456 1.00 98.75 90 GLN A C 1
ATOM 705 O O . GLN A 1 90 ? -9.859 -2.552 16.962 1.00 98.75 90 GLN A O 1
ATOM 710 N N . TYR A 1 91 ? -10.903 -3.398 15.147 1.00 98.81 91 TYR A N 1
ATOM 711 C CA . TYR A 1 91 ? -10.348 -2.501 14.139 1.00 98.81 91 TYR A CA 1
ATOM 712 C C . TYR A 1 91 ? -11.436 -1.530 13.703 1.00 98.81 91 TYR A C 1
ATOM 714 O O . TYR A 1 91 ? -12.551 -1.967 13.438 1.00 98.81 91 TYR A O 1
ATOM 722 N N . MET A 1 92 ? -11.129 -0.243 13.603 1.00 98.81 92 MET A N 1
ATOM 723 C CA . MET A 1 92 ? -12.067 0.785 13.162 1.00 98.81 92 MET A CA 1
ATOM 724 C C . MET A 1 92 ? -11.389 1.687 12.140 1.00 98.81 92 MET A C 1
ATOM 726 O O . MET A 1 92 ? -10.290 2.191 12.374 1.00 98.81 92 MET A O 1
ATOM 730 N N . PHE A 1 93 ? -12.054 1.914 11.013 1.00 98.75 93 PHE A N 1
ATOM 731 C CA . PHE A 1 93 ? -11.649 2.962 10.086 1.00 98.75 93 PHE A CA 1
ATOM 732 C C . PHE A 1 93 ? -12.288 4.286 10.510 1.00 98.75 93 PHE A C 1
ATOM 734 O O . PHE A 1 93 ? -13.497 4.359 10.724 1.00 98.75 93 PHE A O 1
ATOM 741 N N . VAL A 1 94 ? -11.467 5.326 10.635 1.00 98.62 94 VAL A N 1
ATOM 742 C CA . VAL A 1 94 ? -11.862 6.678 11.031 1.00 98.62 94 VAL A CA 1
ATOM 743 C C . VAL A 1 94 ? -11.563 7.620 9.859 1.00 98.62 94 VAL A C 1
ATOM 745 O O . VAL A 1 94 ? -10.414 8.045 9.694 1.00 98.62 94 VAL A O 1
ATOM 748 N N . PRO A 1 95 ? -12.563 7.934 9.012 1.00 98.19 95 PRO A N 1
ATOM 749 C CA . PRO A 1 95 ? -12.390 8.864 7.899 1.00 98.19 95 PRO A CA 1
ATOM 750 C C . PRO A 1 95 ? -11.989 10.274 8.374 1.00 98.19 95 PRO A C 1
ATOM 752 O O . PRO A 1 95 ? -12.256 10.635 9.526 1.00 98.19 95 PRO A O 1
ATOM 755 N N . PRO A 1 96 ? -11.405 11.118 7.501 1.00 97.88 96 PRO A N 1
ATOM 756 C CA . PRO A 1 96 ? -11.125 12.511 7.829 1.00 97.88 96 PRO A CA 1
ATOM 757 C C . PRO A 1 96 ? -12.396 13.241 8.288 1.00 97.88 96 PRO A C 1
ATOM 759 O O . PRO A 1 96 ? -13.424 13.196 7.616 1.00 97.88 96 PRO A O 1
ATOM 762 N N . GLY A 1 97 ? -12.321 13.902 9.445 1.00 96.75 97 GLY A N 1
ATOM 763 C CA . GLY A 1 97 ? -13.449 14.600 10.075 1.00 96.75 97 GLY A CA 1
ATOM 764 C C . GLY A 1 97 ? -14.186 13.796 11.153 1.00 96.75 97 GLY A C 1
ATOM 765 O O . GLY A 1 97 ? -14.873 14.398 11.975 1.00 96.75 97 GLY A O 1
ATOM 766 N N . ALA A 1 98 ? -14.018 12.470 11.216 1.00 97.69 98 ALA A N 1
ATOM 767 C CA . ALA A 1 98 ? -14.559 11.664 12.311 1.00 97.69 98 ALA A CA 1
ATOM 768 C C . ALA A 1 98 ? -13.687 11.779 13.584 1.00 97.69 98 ALA A C 1
ATOM 770 O O . ALA A 1 98 ? -12.465 11.936 13.484 1.00 97.69 98 ALA A O 1
ATOM 771 N N . PRO A 1 99 ? -14.278 11.688 14.794 1.00 97.81 99 PRO A N 1
ATOM 772 C CA . PRO A 1 99 ? -13.522 11.773 16.039 1.00 97.81 99 PRO A CA 1
ATOM 773 C C . PRO A 1 99 ? -12.609 10.552 16.200 1.00 97.81 99 PRO A C 1
ATOM 775 O O . PRO A 1 99 ? -13.075 9.410 16.233 1.00 97.81 99 PRO A O 1
ATOM 778 N N . LYS A 1 100 ? -11.298 10.793 16.319 1.00 98.31 100 LYS A N 1
ATOM 779 C CA . LYS A 1 100 ? -10.329 9.738 16.637 1.00 98.31 100 LYS A CA 1
ATOM 780 C C . LYS A 1 100 ? -10.522 9.300 18.096 1.00 98.31 100 LYS A C 1
ATOM 782 O O . LYS A 1 100 ? -10.668 10.168 18.957 1.00 98.31 100 LYS A O 1
ATOM 787 N N . PRO A 1 101 ? -10.494 7.992 18.401 1.00 98.12 101 PRO A N 1
ATOM 788 C CA . PRO A 1 101 ? -10.505 7.539 19.784 1.00 98.12 101 PRO A CA 1
ATOM 789 C C . PRO A 1 101 ? -9.229 7.999 20.499 1.00 98.12 101 PRO A C 1
ATOM 791 O O . PRO A 1 101 ? -8.122 7.855 19.979 1.00 98.12 101 PRO A O 1
ATOM 794 N N . ASP A 1 102 ? -9.400 8.536 21.699 1.00 97.56 102 ASP A N 1
ATOM 795 C CA . ASP A 1 102 ? -8.365 9.081 22.591 1.00 97.56 102 ASP A CA 1
ATOM 796 C C . ASP A 1 102 ? -8.034 8.153 23.773 1.00 97.56 102 ASP A C 1
ATOM 798 O O . ASP A 1 102 ? -7.097 8.374 24.545 1.00 97.56 102 ASP A O 1
ATOM 802 N N . SER A 1 103 ? -8.801 7.081 23.906 1.00 97.69 103 SER A N 1
ATOM 803 C CA . SER A 1 103 ? -8.674 6.060 24.932 1.00 97.69 103 SER A CA 1
ATOM 804 C C . SER A 1 103 ? -9.244 4.746 24.414 1.00 97.69 103 SER A C 1
ATOM 806 O O . SER A 1 103 ? -9.963 4.692 23.407 1.00 97.69 103 SER A O 1
ATOM 808 N N . ARG A 1 104 ? -8.956 3.657 25.123 1.00 97.62 104 ARG A N 1
ATOM 809 C CA . ARG A 1 104 ? -9.560 2.364 24.814 1.00 97.62 104 ARG A CA 1
ATOM 810 C C . ARG A 1 104 ? -11.066 2.374 25.081 1.00 97.62 104 ARG A C 1
ATOM 812 O O . ARG A 1 104 ? -11.792 1.700 24.364 1.00 97.62 104 ARG A O 1
ATOM 819 N N . GLU A 1 105 ? -11.542 3.132 26.059 1.00 97.81 105 GLU A N 1
ATOM 820 C CA . GLU A 1 105 ? -12.950 3.242 26.461 1.00 97.81 105 GLU A CA 1
ATOM 821 C C . GLU A 1 105 ? -13.696 4.392 25.761 1.00 97.81 105 GLU A C 1
ATOM 823 O O . GLU A 1 105 ? -14.876 4.607 26.031 1.00 97.81 105 GLU A O 1
ATOM 828 N N . SER A 1 106 ? -13.034 5.105 24.844 1.00 98.19 106 SER A N 1
ATOM 829 C CA . SER A 1 106 ? -13.604 6.239 24.112 1.00 98.19 106 SER A CA 1
ATOM 830 C C . SER A 1 106 ? -14.952 5.902 23.465 1.00 98.19 106 SER A C 1
ATOM 832 O O . SER A 1 106 ? -15.129 4.833 22.872 1.00 98.19 106 SER A O 1
ATOM 834 N N . LEU A 1 107 ? -15.898 6.845 23.509 1.00 97.94 107 LEU A N 1
ATOM 835 C CA . LEU A 1 107 ? -17.226 6.666 22.910 1.00 97.94 107 LEU A CA 1
ATOM 836 C C . LEU A 1 107 ? -17.165 6.498 21.386 1.00 97.94 107 LEU A C 1
ATOM 838 O O . LEU A 1 107 ? -18.062 5.887 20.809 1.00 97.94 107 LEU A O 1
ATOM 842 N N . ALA A 1 108 ? -16.088 6.953 20.735 1.00 98.12 108 ALA A N 1
ATOM 843 C CA . ALA A 1 108 ? -15.868 6.748 19.303 1.00 98.12 108 ALA A CA 1
ATOM 844 C C . ALA A 1 108 ? -15.927 5.259 18.901 1.00 98.12 108 ALA A C 1
ATOM 846 O O . ALA A 1 108 ? -16.357 4.931 17.795 1.00 98.12 108 ALA A O 1
ATOM 847 N N . TRP A 1 109 ? -15.583 4.340 19.814 1.00 98.56 109 TRP A N 1
ATOM 848 C CA . TRP A 1 109 ? -15.630 2.895 19.573 1.00 98.56 109 TRP A CA 1
ATOM 849 C C . TRP A 1 109 ? -17.038 2.301 19.471 1.00 98.56 109 TRP A C 1
ATOM 851 O O . TRP A 1 109 ? -17.160 1.135 19.087 1.00 98.56 109 TRP A O 1
ATOM 861 N N . GLN A 1 110 ? -18.090 3.072 19.780 1.00 97.81 110 GLN A N 1
ATOM 862 C CA . GLN A 1 110 ? -19.479 2.666 19.530 1.00 97.81 110 GLN A CA 1
ATOM 863 C C . GLN A 1 110 ? -19.743 2.399 18.048 1.00 97.81 110 GLN A C 1
ATOM 865 O O . GLN A 1 110 ? -20.655 1.644 17.733 1.00 97.81 110 GLN A O 1
ATOM 870 N N . THR A 1 111 ? -18.937 2.988 17.152 1.00 97.31 111 THR A N 1
ATOM 871 C CA . THR A 1 111 ? -18.871 2.641 15.727 1.00 97.31 111 THR A CA 1
ATOM 872 C C . THR A 1 111 ? -20.227 2.616 15.009 1.00 97.31 111 THR A C 1
ATOM 874 O O . THR A 1 111 ? -20.407 1.875 14.051 1.00 97.31 111 THR A O 1
ATOM 877 N N . ALA A 1 112 ? -21.179 3.450 15.443 1.00 97.38 112 ALA A N 1
ATOM 878 C CA . ALA A 1 112 ? -22.544 3.463 14.910 1.00 97.38 112 ALA A CA 1
ATOM 879 C C . ALA A 1 112 ? -22.608 3.768 13.400 1.00 97.38 112 ALA A C 1
ATOM 881 O O . ALA A 1 112 ? -23.525 3.316 12.721 1.00 97.38 112 ALA A O 1
ATOM 882 N N . THR A 1 113 ? -21.618 4.505 12.884 1.00 97.62 113 THR A N 1
ATOM 883 C CA . THR A 1 113 ? -21.510 4.867 11.460 1.00 97.62 113 THR A CA 1
ATOM 884 C C . THR A 1 113 ? -20.188 4.416 10.842 1.00 97.62 113 THR A C 1
ATOM 886 O O . THR A 1 113 ? -20.158 3.992 9.689 1.00 97.62 113 THR A O 1
ATOM 889 N N . ASN A 1 114 ? -19.084 4.505 11.592 1.00 97.94 114 ASN A N 1
ATOM 890 C CA . ASN A 1 114 ? -17.781 4.051 11.110 1.00 97.94 114 ASN A CA 1
ATOM 891 C C . ASN A 1 114 ? -17.792 2.528 10.902 1.00 97.94 114 ASN A C 1
ATOM 893 O O . ASN A 1 114 ? -18.373 1.810 11.718 1.00 97.94 114 ASN A O 1
ATOM 897 N N . PRO A 1 115 ? -17.128 1.999 9.863 1.00 98.38 115 PRO A N 1
ATOM 898 C CA . PRO A 1 115 ? -16.990 0.561 9.719 1.00 98.38 115 PRO A CA 1
ATOM 899 C C . PRO A 1 115 ? -15.945 0.034 10.712 1.00 98.38 115 PRO A C 1
ATOM 901 O O . PRO A 1 115 ? -14.813 0.526 10.772 1.00 98.38 115 PRO A O 1
ATOM 904 N N . SER A 1 116 ? -16.333 -0.993 11.470 1.00 98.44 116 SER A N 1
ATOM 905 C CA . SER A 1 116 ? -15.456 -1.726 12.385 1.00 98.44 116 SER A CA 1
ATOM 906 C C . SER A 1 116 ? -15.469 -3.224 12.103 1.00 98.44 116 SER A C 1
ATOM 908 O O . SER A 1 116 ? -16.477 -3.781 11.673 1.00 98.44 116 SER A O 1
ATOM 910 N N . VAL A 1 117 ? -14.360 -3.885 12.422 1.00 98.75 117 VAL A N 1
ATOM 911 C CA . VAL A 1 117 ? -14.214 -5.342 12.406 1.00 98.75 117 VAL A CA 1
ATOM 912 C C . VAL A 1 117 ? -13.857 -5.814 13.810 1.00 98.75 117 VAL A C 1
ATOM 914 O O . VAL A 1 117 ? -12.925 -5.293 14.421 1.00 98.75 117 VAL A O 1
ATOM 917 N N . PHE A 1 118 ? -14.579 -6.815 14.307 1.00 98.75 118 PHE A N 1
ATOM 918 C CA . PHE A 1 118 ? -14.258 -7.515 15.549 1.00 98.75 118 PHE A CA 1
ATOM 919 C C . PHE A 1 118 ? -13.716 -8.899 15.213 1.00 98.75 118 PHE A C 1
ATOM 921 O O . PHE A 1 118 ? -14.353 -9.641 14.468 1.00 98.75 118 PHE A O 1
ATOM 928 N N . VAL A 1 119 ? -12.547 -9.243 15.747 1.00 98.62 119 VAL A N 1
ATOM 929 C CA . VAL A 1 119 ? -11.871 -10.506 15.426 1.00 98.62 119 VAL A CA 1
ATOM 930 C C . VAL A 1 119 ? -11.052 -10.993 16.613 1.00 98.62 119 VAL A C 1
ATOM 932 O O . VAL A 1 119 ? -10.459 -10.190 17.341 1.00 98.62 119 VAL A O 1
ATOM 935 N N . LYS A 1 120 ? -11.034 -12.307 16.846 1.00 98.44 120 LYS A N 1
ATOM 936 C CA . LYS A 1 120 ? -10.130 -12.905 17.833 1.00 98.44 120 LYS A CA 1
ATOM 937 C C . LYS A 1 120 ? -8.788 -13.168 17.171 1.00 98.44 120 LYS A C 1
ATOM 939 O O . LYS A 1 120 ? -8.737 -13.555 16.012 1.00 98.44 120 LYS A O 1
ATOM 944 N N . LEU A 1 121 ? -7.705 -13.060 17.930 1.00 97.31 121 LEU A N 1
ATOM 945 C CA . LEU A 1 121 ? -6.374 -13.430 17.440 1.00 97.31 121 LEU A CA 1
ATOM 946 C C . LEU A 1 121 ? -6.269 -14.898 16.997 1.00 97.31 121 LEU A C 1
ATOM 948 O O . LEU A 1 121 ? -5.425 -15.219 16.172 1.00 97.31 121 LEU A O 1
ATOM 952 N N . SER A 1 122 ? -7.107 -15.778 17.552 1.00 97.19 122 SER A N 1
ATOM 953 C CA . SER A 1 122 ? -7.183 -17.197 17.185 1.00 97.19 122 SER A CA 1
ATOM 954 C C . SER A 1 122 ? -7.862 -17.466 15.844 1.00 97.19 122 SER A C 1
ATOM 956 O O . SER A 1 122 ? -7.758 -18.576 15.327 1.00 97.19 122 SER A O 1
ATOM 958 N N . ASP A 1 123 ? -8.607 -16.493 15.323 1.00 98.19 123 ASP A N 1
ATOM 959 C CA . ASP A 1 123 ? -9.329 -16.630 14.065 1.00 98.19 123 ASP A CA 1
ATOM 960 C C . ASP A 1 123 ? -8.386 -16.315 12.883 1.00 98.19 123 ASP A C 1
ATOM 962 O O . ASP A 1 123 ? -7.328 -15.703 13.073 1.00 98.19 123 ASP A O 1
ATOM 966 N N . PRO A 1 124 ? -8.732 -16.709 11.643 1.00 98.44 124 PRO A N 1
ATOM 967 C CA . PRO A 1 124 ? -7.970 -16.299 10.470 1.00 98.44 124 PRO A CA 1
ATOM 968 C C . PRO A 1 124 ? -7.829 -14.768 10.369 1.00 98.44 124 PRO A C 1
ATOM 970 O O . PRO A 1 124 ? -8.723 -14.042 10.817 1.00 98.44 124 PRO A O 1
ATOM 973 N N . PRO A 1 125 ? -6.752 -14.259 9.737 1.00 98.56 125 PRO A N 1
ATOM 974 C CA . PRO A 1 125 ? -6.553 -12.827 9.536 1.00 98.56 125 PRO A CA 1
ATOM 975 C C . PRO A 1 125 ? -7.790 -12.147 8.946 1.00 98.56 125 PRO A C 1
ATOM 977 O O . PRO A 1 125 ? -8.302 -12.560 7.903 1.00 98.56 125 PRO A O 1
ATOM 980 N N . ALA A 1 126 ? -8.255 -11.082 9.600 1.00 98.44 126 ALA A N 1
ATOM 981 C CA . ALA A 1 126 ? -9.384 -10.309 9.105 1.00 98.44 126 ALA A CA 1
ATOM 982 C C . ALA A 1 126 ? -9.040 -9.702 7.740 1.00 98.44 126 ALA A C 1
ATOM 984 O O . ALA A 1 126 ? -7.970 -9.110 7.576 1.00 98.44 126 ALA A O 1
ATOM 985 N N . GLN A 1 127 ? -9.954 -9.824 6.778 1.00 98.69 127 GLN A N 1
ATOM 986 C CA . GLN A 1 127 ? -9.758 -9.334 5.420 1.00 98.69 127 GLN A CA 1
ATOM 987 C C . GLN A 1 127 ? -10.976 -8.545 4.940 1.00 98.69 127 GLN A C 1
ATOM 989 O O . GLN A 1 127 ? -12.113 -8.980 5.111 1.00 98.69 127 GLN A O 1
ATOM 994 N N . VAL A 1 128 ? -10.737 -7.376 4.344 1.00 98.38 128 VAL A N 1
ATOM 995 C CA . VAL A 1 128 ? -11.789 -6.476 3.850 1.00 98.38 128 VAL A CA 1
ATOM 996 C C . VAL A 1 128 ? -11.418 -5.874 2.502 1.00 98.38 128 VAL A C 1
ATOM 998 O O . VAL A 1 128 ? -10.247 -5.632 2.211 1.00 98.38 128 VAL A O 1
ATOM 1001 N N . SER A 1 129 ? -12.432 -5.589 1.687 1.00 98.44 129 SER A N 1
ATOM 1002 C CA . SER A 1 129 ? -12.282 -4.846 0.436 1.00 98.44 129 SER A CA 1
ATOM 1003 C C . SER A 1 129 ? -12.599 -3.371 0.663 1.00 98.44 129 SER A C 1
ATOM 1005 O O . SER A 1 129 ? -13.636 -3.042 1.230 1.00 98.44 129 SER A O 1
ATOM 1007 N N . VAL A 1 130 ? -11.736 -2.491 0.171 1.00 98.19 130 VAL A N 1
ATOM 1008 C CA . VAL A 1 130 ? -11.854 -1.035 0.259 1.00 98.19 130 VAL A CA 1
ATOM 1009 C C . VAL A 1 130 ? -11.947 -0.473 -1.164 1.00 98.19 130 VAL A C 1
ATOM 1011 O O . VAL A 1 130 ? -11.106 -0.821 -1.998 1.00 98.19 130 VAL A O 1
ATOM 1014 N N . PRO A 1 131 ? -12.961 0.353 -1.479 1.00 98.56 131 PRO A N 1
ATOM 1015 C CA . PRO A 1 131 ? -13.068 0.976 -2.794 1.00 98.56 131 PRO A CA 1
ATOM 1016 C C . PRO A 1 131 ? -12.022 2.086 -2.963 1.00 98.56 131 PRO A C 1
ATOM 1018 O O . PRO A 1 131 ? -11.376 2.511 -2.008 1.00 98.56 131 PRO A O 1
ATOM 1021 N N . PHE A 1 132 ? -11.891 2.623 -4.168 1.00 98.62 132 PHE A N 1
ATOM 1022 C CA . PHE A 1 132 ? -11.234 3.913 -4.365 1.00 98.62 132 PHE A CA 1
ATOM 1023 C C . PHE A 1 132 ? -11.974 5.045 -3.617 1.00 98.62 132 PHE A C 1
ATOM 1025 O O . PHE A 1 132 ? -13.147 5.298 -3.891 1.00 98.62 132 PHE A O 1
ATOM 1032 N N . MET A 1 133 ? -11.283 5.752 -2.710 1.00 98.25 133 MET A N 1
ATOM 1033 C CA . MET A 1 133 ? -11.891 6.747 -1.799 1.00 98.25 133 MET A CA 1
ATOM 1034 C C . MET A 1 133 ? -11.387 8.189 -1.972 1.00 98.25 133 MET A C 1
ATOM 1036 O O . MET A 1 133 ? -11.874 9.082 -1.282 1.00 98.25 133 MET A O 1
ATOM 1040 N N . SER A 1 134 ? -10.401 8.444 -2.840 1.00 98.12 134 SER A N 1
ATOM 1041 C CA . SER A 1 134 ? -9.895 9.815 -3.010 1.00 98.12 134 SER A CA 1
ATOM 1042 C C . SER A 1 134 ? -10.997 10.746 -3.535 1.00 98.12 134 SER A C 1
ATOM 1044 O O . SER A 1 134 ? -11.762 10.331 -4.408 1.00 98.12 134 SER A O 1
ATOM 1046 N N . PRO A 1 135 ? -11.044 12.017 -3.094 1.00 98.19 135 PRO A N 1
ATOM 1047 C CA . PRO A 1 135 ? -11.885 13.027 -3.737 1.00 98.19 135 PRO A CA 1
ATOM 1048 C C . PRO A 1 135 ? -11.396 13.396 -5.151 1.00 98.19 135 PRO A C 1
ATOM 1050 O O . PRO A 1 135 ? -12.147 13.978 -5.930 1.00 98.19 135 PRO A O 1
ATOM 1053 N N . ALA A 1 136 ? -10.145 13.071 -5.501 1.00 98.25 136 ALA A N 1
ATOM 1054 C CA . ALA A 1 136 ? -9.609 13.242 -6.848 1.00 98.25 136 ALA A CA 1
ATOM 1055 C C . ALA A 1 136 ? -9.956 12.049 -7.760 1.00 98.25 136 ALA A C 1
ATOM 1057 O O 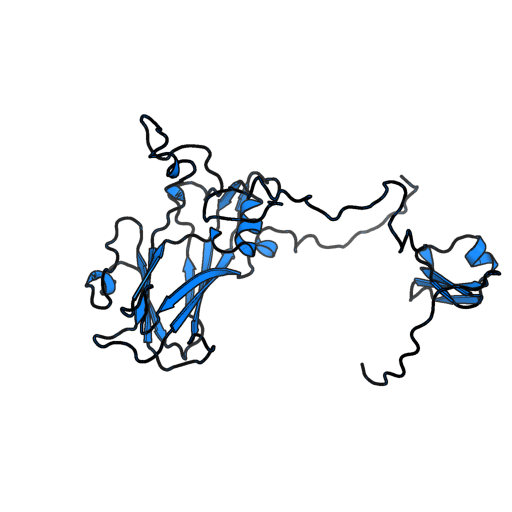. ALA A 1 136 ? -10.514 11.041 -7.341 1.00 98.25 136 ALA A O 1
ATOM 1058 N N . SER A 1 137 ? -9.578 12.125 -9.039 1.00 98.56 137 SER A N 1
ATOM 1059 C CA . SER A 1 137 ? -9.777 11.008 -9.982 1.00 98.56 137 SER A CA 1
ATOM 1060 C C . SER A 1 137 ? -8.794 9.842 -9.780 1.00 98.56 137 SER A C 1
ATOM 1062 O O . SER A 1 137 ? -9.094 8.709 -10.172 1.00 98.56 137 SER A O 1
ATOM 1064 N N . ALA A 1 138 ? -7.639 10.106 -9.163 1.00 98.56 138 ALA A N 1
ATOM 1065 C CA . ALA A 1 138 ? -6.589 9.141 -8.846 1.00 98.56 138 ALA A CA 1
ATOM 1066 C C . ALA A 1 138 ? -5.805 9.594 -7.601 1.00 98.5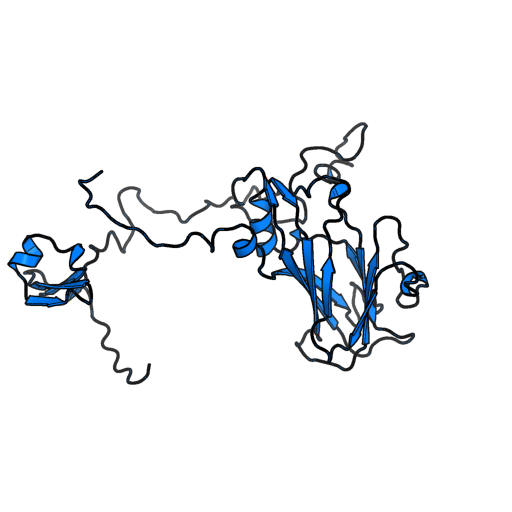6 138 ALA A C 1
ATOM 1068 O O . ALA A 1 138 ? -5.752 10.787 -7.303 1.00 98.56 138 ALA A O 1
ATOM 1069 N N . TYR A 1 139 ? -5.162 8.647 -6.919 1.00 98.69 139 TYR A N 1
ATOM 1070 C CA . TYR A 1 139 ? -4.098 8.937 -5.960 1.00 98.69 139 TYR A CA 1
ATOM 1071 C C . TYR A 1 139 ? -2.850 9.425 -6.698 1.00 98.69 139 TYR A C 1
ATOM 1073 O O . TYR A 1 139 ? -2.606 9.015 -7.837 1.00 98.69 139 TYR A O 1
ATOM 1081 N N . GLN A 1 140 ? -2.041 10.262 -6.048 1.00 98.19 140 GLN A N 1
ATOM 1082 C CA . GLN A 1 140 ? -0.797 10.779 -6.629 1.00 98.19 140 GLN A CA 1
ATOM 1083 C C . GLN A 1 140 ? 0.377 10.673 -5.655 1.00 98.19 140 GLN A C 1
ATOM 1085 O O . GLN A 1 140 ? 0.352 11.281 -4.594 1.00 98.19 140 GLN A O 1
ATOM 1090 N N . TRP A 1 141 ? 1.425 9.922 -5.988 1.00 98.00 141 TRP A N 1
ATOM 1091 C CA . TRP A 1 141 ? 2.557 9.722 -5.061 1.00 98.00 141 TRP A CA 1
ATOM 1092 C C . TRP A 1 141 ? 3.503 10.918 -4.989 1.00 98.00 141 TRP A C 1
ATOM 1094 O O . TRP A 1 141 ? 4.266 11.053 -4.037 1.00 98.00 141 TRP A O 1
ATOM 1104 N N . PHE A 1 142 ? 3.441 11.784 -5.997 1.00 98.06 142 PHE A N 1
ATOM 1105 C CA . PHE A 1 142 ? 4.223 13.003 -6.086 1.00 98.06 142 PHE A CA 1
ATOM 1106 C C . PHE A 1 142 ? 3.269 14.161 -6.340 1.00 98.06 142 PHE A C 1
ATOM 1108 O O . PHE A 1 142 ? 2.534 14.160 -7.328 1.00 98.06 142 PHE A O 1
ATOM 1115 N N . TYR A 1 143 ? 3.294 15.137 -5.445 1.00 98.00 143 TYR A N 1
ATOM 1116 C CA . TYR A 1 143 ? 2.592 16.400 -5.588 1.00 98.00 143 TYR A CA 1
ATOM 1117 C C . TYR A 1 143 ? 3.647 17.497 -5.533 1.00 98.00 143 TYR A C 1
ATOM 1119 O O . TYR A 1 143 ? 4.363 17.607 -4.548 1.00 98.00 143 TYR A O 1
ATOM 1127 N N . ASP A 1 144 ? 3.815 18.239 -6.620 1.00 97.50 144 ASP A N 1
ATOM 1128 C CA . ASP A 1 144 ? 4.774 19.340 -6.678 1.00 97.50 144 ASP A CA 1
ATOM 1129 C C . ASP A 1 144 ? 4.026 20.641 -6.401 1.00 97.50 144 ASP A C 1
ATOM 1131 O O . ASP A 1 144 ? 3.504 21.289 -7.308 1.00 97.50 144 ASP A O 1
ATOM 1135 N N . GLY A 1 145 ? 3.856 20.944 -5.118 1.00 96.38 145 GLY A N 1
ATOM 1136 C CA . GLY A 1 145 ? 3.094 22.099 -4.679 1.00 96.38 145 GLY A CA 1
ATOM 1137 C C . GLY A 1 145 ? 2.786 22.071 -3.191 1.00 96.38 145 GLY A C 1
ATOM 1138 O O . GLY A 1 145 ? 3.161 21.147 -2.466 1.00 96.38 145 GLY A O 1
ATOM 1139 N N . TYR A 1 146 ? 2.069 23.099 -2.755 1.00 97.12 146 TYR A N 1
ATOM 1140 C CA . TYR A 1 146 ? 1.589 23.249 -1.388 1.00 97.12 146 TYR A CA 1
ATOM 1141 C C . TYR A 1 146 ? 0.069 23.016 -1.333 1.00 97.12 146 TYR A C 1
ATOM 1143 O O . TYR A 1 146 ? -0.625 23.204 -2.339 1.00 97.12 146 TYR A O 1
ATOM 1151 N N . PRO A 1 147 ? -0.472 22.563 -0.191 1.00 96.44 147 PRO A N 1
ATOM 1152 C CA . PRO A 1 147 ? -1.906 22.337 -0.030 1.00 96.44 147 PRO A CA 1
ATOM 1153 C C . PRO A 1 147 ? -2.703 23.628 0.216 1.00 96.44 147 PRO A C 1
ATOM 1155 O O . PRO A 1 147 ? -3.922 23.625 0.056 1.00 96.44 147 PRO A O 1
ATOM 1158 N N . THR A 1 148 ? -2.044 24.713 0.631 1.00 96.88 148 THR A N 1
ATOM 1159 C CA . THR A 1 148 ? -2.674 25.978 1.031 1.00 96.88 148 THR A CA 1
ATOM 1160 C C . THR A 1 148 ? -2.094 27.162 0.256 1.00 96.88 148 THR A C 1
ATOM 1162 O O . THR A 1 148 ? -0.982 27.094 -0.260 1.00 96.88 148 THR A O 1
ATOM 1165 N N . PHE A 1 149 ? -2.860 28.251 0.154 1.00 95.12 149 PHE A N 1
ATOM 1166 C CA . PHE A 1 149 ? -2.368 29.537 -0.350 1.00 95.12 149 PHE A CA 1
ATOM 1167 C C . PHE A 1 149 ? -1.597 30.296 0.742 1.00 95.12 149 PHE A C 1
ATOM 1169 O O . PHE A 1 149 ? -1.792 30.051 1.932 1.00 95.12 149 PHE A O 1
ATOM 1176 N N . GLY A 1 150 ? -0.815 31.301 0.342 1.00 94.44 150 GLY A N 1
ATOM 1177 C CA . GLY A 1 150 ? -0.164 32.249 1.250 1.00 94.44 150 GLY A CA 1
ATOM 1178 C C . GLY A 1 150 ? 1.356 32.268 1.106 1.00 94.44 150 GLY A C 1
ATOM 1179 O O . GLY A 1 150 ? 1.908 31.748 0.141 1.00 94.44 150 GLY A O 1
ATOM 1180 N N . GLU A 1 151 ? 2.036 32.906 2.060 1.00 93.75 151 GLU A N 1
ATOM 1181 C CA . GLU A 1 151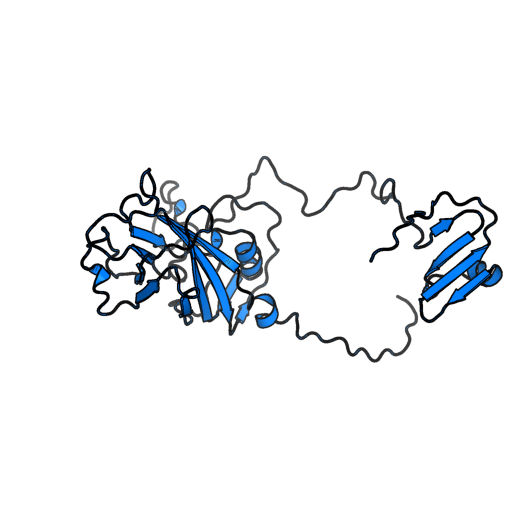 ? 3.500 32.906 2.112 1.00 93.75 151 GLU A CA 1
ATOM 1182 C C . GLU A 1 151 ? 4.024 31.537 2.575 1.00 93.75 151 GLU A C 1
ATOM 1184 O O . GLU A 1 151 ? 3.724 31.088 3.684 1.00 93.75 151 GLU A O 1
ATOM 1189 N N . HIS A 1 152 ? 4.868 30.909 1.757 1.00 94.25 152 HIS A N 1
ATOM 1190 C CA . HIS A 1 152 ? 5.569 29.671 2.099 1.00 94.25 152 HIS A CA 1
ATOM 1191 C C . HIS A 1 152 ? 6.948 30.004 2.675 1.00 94.25 152 HIS A C 1
ATOM 1193 O O . HIS A 1 152 ? 7.939 30.121 1.957 1.00 94.25 152 HIS A O 1
ATOM 1199 N N . LYS A 1 153 ? 6.981 30.253 3.989 1.00 93.69 153 LYS A N 1
ATOM 1200 C CA . LYS A 1 153 ? 8.223 30.456 4.749 1.00 93.69 153 LYS A CA 1
ATOM 1201 C C . LYS A 1 153 ? 8.808 29.112 5.168 1.00 93.69 153 LYS A C 1
ATOM 1203 O O . LYS A 1 153 ? 8.068 28.151 5.355 1.00 93.69 153 LYS A O 1
ATOM 1208 N N . GLN A 1 154 ? 10.109 29.102 5.449 1.00 93.00 154 GLN A N 1
ATOM 1209 C CA . GLN A 1 154 ? 10.864 27.912 5.854 1.00 93.00 154 GLN A CA 1
ATOM 1210 C C . GLN A 1 154 ? 10.214 27.113 7.001 1.00 93.00 154 GLN A C 1
ATOM 1212 O O . GLN A 1 154 ? 10.267 25.888 7.018 1.00 93.00 154 GLN A O 1
ATOM 1217 N N . GLU A 1 155 ? 9.550 27.789 7.940 1.00 90.56 155 GLU A N 1
ATOM 1218 C CA . GLU A 1 155 ? 8.841 27.165 9.069 1.00 90.56 155 GLU A CA 1
ATOM 1219 C C . GLU A 1 155 ? 7.682 26.244 8.637 1.00 90.56 155 GLU A C 1
ATOM 1221 O O . GLU A 1 155 ? 7.347 25.302 9.352 1.00 90.56 155 GLU A O 1
ATOM 1226 N N . LYS A 1 156 ? 7.078 26.503 7.470 1.00 89.06 156 LYS A N 1
ATOM 1227 C CA . LYS A 1 156 ? 5.953 25.744 6.898 1.00 89.06 156 LYS A CA 1
ATOM 1228 C C . LYS A 1 156 ? 6.345 24.899 5.686 1.00 89.06 156 LYS A C 1
ATOM 1230 O O . LYS A 1 156 ? 5.480 24.290 5.062 1.00 89.06 156 LYS A O 1
ATOM 1235 N N . ASP A 1 157 ? 7.634 24.795 5.366 1.00 91.00 157 ASP A N 1
ATOM 1236 C CA . ASP A 1 157 ? 8.091 24.013 4.207 1.00 91.00 157 ASP A CA 1
ATOM 1237 C C . ASP A 1 157 ? 7.833 22.505 4.347 1.00 91.00 157 ASP A C 1
ATOM 1239 O O . ASP A 1 157 ? 7.848 21.783 3.353 1.00 91.00 157 ASP A O 1
ATOM 1243 N N . LEU A 1 158 ? 7.503 22.025 5.550 1.00 90.81 158 LEU A N 1
ATOM 1244 C CA . LEU A 1 158 ? 7.003 20.662 5.768 1.00 90.81 158 LEU A CA 1
ATOM 1245 C C . LEU A 1 158 ? 5.700 20.358 5.007 1.00 90.81 158 LEU A C 1
ATOM 1247 O O . LEU A 1 158 ? 5.377 19.190 4.804 1.00 90.81 158 LEU A O 1
ATOM 1251 N N . GLU A 1 159 ? 4.947 21.387 4.602 1.00 92.62 159 GLU A N 1
ATOM 1252 C CA . GLU A 1 159 ? 3.711 21.242 3.827 1.00 92.62 159 GLU A CA 1
ATOM 1253 C C . GLU A 1 159 ? 3.982 20.985 2.336 1.00 92.62 159 GLU A C 1
ATOM 1255 O O . GLU A 1 159 ? 3.080 20.549 1.616 1.00 92.62 159 GLU A O 1
ATOM 1260 N N . TYR A 1 160 ? 5.207 21.231 1.856 1.00 96.06 160 TYR A N 1
ATOM 1261 C CA . TYR A 1 160 ? 5.559 20.982 0.463 1.00 96.06 160 TYR A CA 1
ATOM 1262 C C . TYR A 1 160 ? 5.412 19.494 0.124 1.00 96.06 160 TYR A C 1
ATOM 1264 O O . TYR A 1 160 ? 5.969 18.612 0.779 1.00 96.06 160 TYR A O 1
ATOM 1272 N N . GLY A 1 161 ? 4.641 19.214 -0.922 1.00 95.19 161 GLY A N 1
ATOM 1273 C CA . GLY A 1 161 ? 4.337 17.863 -1.376 1.00 95.19 161 GLY A CA 1
ATOM 1274 C C . GLY A 1 161 ? 3.253 17.133 -0.589 1.00 95.19 161 GLY A C 1
ATOM 1275 O O . GLY A 1 161 ? 2.861 16.027 -0.974 1.00 95.19 161 GLY A O 1
ATOM 1276 N N . ALA A 1 162 ? 2.687 17.753 0.450 1.00 95.38 162 ALA A N 1
ATOM 1277 C CA . ALA A 1 162 ? 1.520 17.215 1.129 1.00 95.38 162 ALA A CA 1
ATOM 1278 C C . ALA A 1 162 ? 0.287 17.321 0.220 1.00 95.38 162 ALA A C 1
ATOM 1280 O O . ALA A 1 162 ? -0.159 18.412 -0.133 1.00 95.38 162 ALA A O 1
ATOM 1281 N N . CYS A 1 163 ? -0.297 16.174 -0.140 1.00 97.00 163 CYS A N 1
ATOM 1282 C CA . CYS A 1 163 ? -1.530 16.116 -0.918 1.00 97.00 163 CYS A CA 1
ATOM 1283 C C . CYS A 1 163 ? -2.698 15.581 -0.069 1.00 97.00 163 CYS A C 1
ATOM 1285 O O . CYS A 1 163 ? -2.793 14.365 0.132 1.00 97.00 163 CYS A O 1
ATOM 1287 N N . PRO A 1 164 ? -3.631 16.449 0.371 1.00 97.38 164 PRO A N 1
ATOM 1288 C CA . PRO A 1 164 ? -4.802 16.037 1.146 1.00 97.38 164 PRO A CA 1
ATOM 1289 C C . PRO A 1 164 ? -5.674 14.984 0.449 1.00 97.38 164 PRO A C 1
ATOM 1291 O O . PRO A 1 164 ? -6.276 14.150 1.117 1.00 97.38 164 PRO A O 1
ATOM 1294 N N . ASN A 1 165 ? -5.678 14.935 -0.890 1.00 97.56 165 ASN A N 1
ATOM 1295 C CA . ASN A 1 165 ? -6.433 13.936 -1.657 1.00 97.56 165 ASN A CA 1
ATOM 1296 C C . ASN A 1 165 ? -5.972 12.488 -1.406 1.00 97.56 165 ASN A C 1
ATOM 1298 O O . ASN A 1 165 ? -6.701 11.559 -1.753 1.00 97.56 165 ASN A O 1
ATOM 1302 N N . ASN A 1 166 ? -4.785 12.280 -0.824 1.00 97.62 166 ASN A N 1
ATOM 1303 C CA . ASN A 1 166 ? -4.274 10.961 -0.438 1.00 97.62 166 ASN A CA 1
ATOM 1304 C C . ASN A 1 166 ? -4.451 10.653 1.058 1.00 97.62 166 ASN A C 1
ATOM 1306 O O . ASN A 1 166 ? -4.190 9.528 1.479 1.00 97.62 166 ASN A O 1
ATOM 1310 N N . MET A 1 167 ? -4.880 11.622 1.871 1.00 97.25 167 MET A N 1
ATOM 1311 C CA . MET A 1 167 ? -5.040 11.452 3.315 1.00 97.25 167 MET A CA 1
ATOM 1312 C C . MET A 1 167 ? -6.385 10.784 3.605 1.00 97.25 167 MET A C 1
ATOM 1314 O O . MET A 1 167 ? -7.393 11.445 3.835 1.00 97.25 167 MET A O 1
ATOM 1318 N N . MET A 1 168 ? -6.413 9.451 3.559 1.00 97.38 168 MET A N 1
ATOM 1319 C CA . MET A 1 168 ? -7.653 8.664 3.666 1.00 97.38 168 MET A CA 1
ATOM 1320 C C . MET A 1 168 ? -8.216 8.560 5.086 1.00 97.38 168 MET A C 1
ATOM 1322 O O . MET A 1 168 ? -9.279 7.978 5.269 1.00 97.38 168 MET A O 1
ATOM 1326 N N . GLY A 1 169 ? -7.533 9.125 6.080 1.00 97.62 169 GLY A N 1
ATOM 1327 C CA . GLY A 1 169 ? -7.925 9.077 7.484 1.00 97.62 169 GLY A CA 1
ATOM 1328 C C . GLY A 1 169 ? -7.028 8.155 8.301 1.00 97.62 169 GLY A C 1
ATOM 1329 O O . GLY A 1 169 ? -5.844 7.974 8.005 1.00 97.62 169 GLY A O 1
ATOM 1330 N N . THR A 1 170 ? -7.603 7.588 9.352 1.00 98.62 170 THR A N 1
ATOM 1331 C CA . THR A 1 170 ? -6.880 6.859 10.393 1.00 98.62 170 THR A CA 1
ATOM 1332 C C . THR A 1 170 ? -7.454 5.457 10.548 1.00 98.62 170 THR A C 1
ATOM 1334 O O . THR A 1 170 ? -8.665 5.250 10.509 1.00 98.62 170 THR A O 1
ATOM 1337 N N . PHE A 1 171 ? -6.580 4.481 10.747 1.00 98.69 171 PHE A N 1
ATOM 1338 C CA . PHE A 1 171 ? -6.938 3.150 11.212 1.00 98.69 171 PHE A CA 1
ATOM 1339 C C . PHE A 1 171 ? -6.696 3.075 12.717 1.00 98.69 171 PHE A C 1
ATOM 1341 O O . PHE A 1 171 ? -5.572 3.263 13.187 1.00 98.69 171 PHE A O 1
ATOM 1348 N N . SER A 1 172 ? -7.747 2.793 13.473 1.00 98.69 172 SER A N 1
ATOM 1349 C CA . SER A 1 172 ? -7.685 2.658 14.921 1.00 98.69 172 SER A CA 1
ATOM 1350 C C . SER A 1 172 ? -7.832 1.193 15.310 1.00 98.69 172 SER A C 1
ATOM 1352 O O . SER A 1 172 ? -8.679 0.475 14.781 1.00 98.69 172 SER A O 1
ATOM 1354 N N . VAL A 1 173 ? -7.040 0.748 16.282 1.00 98.75 173 VAL A N 1
ATOM 1355 C CA . VAL A 1 173 ? -7.137 -0.597 16.860 1.00 98.75 173 VAL A CA 1
ATOM 1356 C C . VAL A 1 173 ? -7.197 -0.521 18.378 1.00 98.75 173 VAL A C 1
ATOM 1358 O O . VAL A 1 173 ? -6.496 0.289 18.984 1.00 98.75 173 VAL A O 1
ATOM 1361 N N . ARG A 1 174 ? -7.999 -1.386 19.006 1.00 98.62 174 ARG A N 1
ATOM 1362 C CA . ARG A 1 174 ? -7.962 -1.602 20.457 1.00 98.62 174 ARG A CA 1
ATOM 1363 C C . ARG A 1 174 ? -8.135 -3.059 20.856 1.00 98.62 174 ARG A C 1
ATOM 1365 O O . ARG A 1 174 ? -8.752 -3.855 20.148 1.00 98.62 174 ARG A O 1
ATOM 1372 N N . THR A 1 175 ? -7.664 -3.360 22.059 1.00 98.44 175 THR A N 1
ATOM 1373 C CA . THR A 1 175 ? -8.107 -4.534 22.821 1.00 98.44 175 THR A CA 1
ATOM 1374 C C . THR A 1 175 ? -9.506 -4.273 23.377 1.00 98.44 175 THR A C 1
ATOM 1376 O O . THR A 1 175 ? -9.755 -3.223 23.969 1.00 98.44 175 THR A O 1
ATOM 1379 N N . VAL A 1 176 ? -10.448 -5.192 23.154 1.00 98.31 176 VAL A N 1
ATOM 1380 C CA . VAL A 1 176 ? -11.841 -4.992 23.585 1.00 98.31 176 VAL A CA 1
ATOM 1381 C C . VAL A 1 176 ? -11.973 -5.333 25.068 1.00 98.31 176 VAL A C 1
ATOM 1383 O O . VAL A 1 176 ? -11.925 -6.500 25.448 1.00 98.31 176 VAL A O 1
ATOM 1386 N N . GLY A 1 177 ? -12.136 -4.313 25.909 1.00 95.44 177 GLY A N 1
ATOM 1387 C CA . GLY A 1 177 ? -12.345 -4.464 27.348 1.00 95.44 177 GLY A CA 1
ATOM 1388 C C . GLY A 1 177 ? -12.132 -3.157 28.111 1.00 95.44 177 GLY A C 1
ATOM 1389 O O . GLY A 1 177 ? -11.569 -2.210 27.573 1.00 95.44 177 GLY A O 1
ATOM 1390 N N . THR A 1 178 ? -12.575 -3.120 29.369 1.00 95.44 178 THR A N 1
ATOM 1391 C CA . THR A 1 178 ? -12.382 -1.988 30.301 1.00 95.44 178 THR A CA 1
ATOM 1392 C C . THR A 1 178 ? -11.139 -2.140 31.181 1.00 95.44 178 THR A C 1
ATOM 1394 O O . THR A 1 178 ? -10.718 -1.201 31.847 1.00 95.44 178 THR A O 1
ATOM 1397 N N . SER A 1 179 ? -10.527 -3.329 31.211 1.00 95.06 179 SER A N 1
ATOM 1398 C CA . SER A 1 179 ? -9.292 -3.627 31.953 1.00 95.06 179 SER A CA 1
ATOM 1399 C C . SER A 1 179 ? -8.148 -3.931 31.000 1.00 95.06 179 SER A C 1
ATOM 1401 O O . SER A 1 179 ? -8.375 -4.427 29.897 1.00 95.06 179 SER A O 1
ATOM 1403 N N . LYS A 1 180 ? -6.913 -3.582 31.382 1.00 94.56 180 LYS A N 1
ATOM 1404 C CA . LYS A 1 180 ? -5.710 -3.759 30.548 1.00 94.56 180 LYS A CA 1
ATOM 1405 C C . LYS A 1 180 ? -5.565 -5.206 30.061 1.00 94.56 180 LYS A C 1
ATOM 1407 O O . LYS A 1 180 ? -5.798 -6.138 30.827 1.00 94.56 180 LYS A O 1
ATOM 1412 N N . SER A 1 181 ? -5.209 -5.375 28.785 1.00 95.75 181 SER A N 1
ATOM 1413 C CA . SER A 1 181 ? -4.861 -6.691 28.234 1.00 95.75 181 SER A CA 1
ATOM 1414 C C . SER A 1 181 ? -3.675 -7.284 28.997 1.00 95.75 181 SER A C 1
ATOM 1416 O O . SER A 1 181 ? -2.827 -6.547 29.495 1.00 95.75 181 SER A O 1
ATOM 1418 N N . LYS A 1 182 ? -3.605 -8.615 29.062 1.00 96.00 182 LYS A N 1
ATOM 1419 C CA . LYS A 1 182 ? -2.463 -9.347 29.635 1.00 96.00 182 LYS A CA 1
ATOM 1420 C C . LYS A 1 182 ? -1.372 -9.649 28.606 1.00 96.00 182 LYS A C 1
ATOM 1422 O O . LYS A 1 182 ? -0.302 -10.109 28.984 1.00 96.00 182 LYS A O 1
ATOM 1427 N N . TYR A 1 183 ? -1.647 -9.418 27.324 1.00 97.38 183 TYR A N 1
ATOM 1428 C CA . TYR A 1 183 ? -0.772 -9.799 26.220 1.00 97.38 183 TYR A CA 1
ATOM 1429 C C . TYR A 1 183 ? -0.268 -8.562 25.467 1.00 97.38 183 TYR A C 1
ATOM 1431 O O . TYR A 1 183 ? -1.097 -7.711 25.119 1.00 97.38 183 TYR A O 1
ATOM 1439 N N . PRO A 1 184 ? 1.044 -8.461 25.182 1.00 97.75 184 PRO A N 1
ATOM 1440 C CA . PRO A 1 184 ? 1.561 -7.518 24.197 1.00 97.75 184 PRO A CA 1
ATOM 1441 C C . PRO A 1 184 ? 1.223 -8.018 22.789 1.00 97.75 184 PRO A C 1
ATOM 1443 O O . PRO A 1 184 ? 1.323 -9.216 22.519 1.00 97.75 184 PRO A O 1
ATOM 1446 N N . LEU A 1 185 ? 0.835 -7.114 21.890 1.00 98.38 185 LEU A N 1
ATOM 1447 C CA . LEU A 1 185 ? 0.364 -7.472 20.549 1.00 98.38 185 LEU A CA 1
ATOM 1448 C C . LEU A 1 185 ? 1.077 -6.658 19.473 1.00 98.38 185 LEU A C 1
ATOM 1450 O O . LEU A 1 185 ? 1.442 -5.507 19.699 1.00 98.38 185 LEU A O 1
ATOM 1454 N N . VAL A 1 186 ? 1.193 -7.248 18.288 1.00 98.44 186 VAL A N 1
ATOM 1455 C CA . VAL A 1 186 ? 1.657 -6.603 17.059 1.00 98.44 186 VAL A CA 1
ATOM 1456 C C . VAL A 1 186 ? 0.640 -6.890 15.965 1.00 98.44 186 VAL A C 1
ATOM 1458 O O . VAL A 1 186 ? 0.210 -8.033 15.798 1.00 98.44 186 VAL A O 1
ATOM 1461 N N . ILE A 1 187 ? 0.246 -5.862 15.219 1.00 98.69 187 ILE A N 1
ATOM 1462 C CA . ILE A 1 187 ? -0.674 -5.966 14.087 1.00 98.69 187 ILE A CA 1
ATOM 1463 C C . ILE A 1 187 ? 0.067 -5.553 12.819 1.00 98.69 187 ILE A C 1
ATOM 1465 O O . ILE A 1 187 ? 0.479 -4.403 12.681 1.00 98.69 187 ILE A O 1
ATOM 1469 N N . ARG A 1 188 ? 0.197 -6.483 11.872 1.00 98.75 188 ARG A N 1
ATOM 1470 C CA . ARG A 1 188 ? 0.762 -6.255 10.538 1.00 98.75 188 ARG A CA 1
ATOM 1471 C C . ARG A 1 188 ? -0.347 -6.083 9.517 1.00 98.75 188 ARG A C 1
ATOM 1473 O O . ARG A 1 188 ? -1.266 -6.897 9.432 1.00 98.75 188 ARG A O 1
ATOM 1480 N N . ILE A 1 189 ? -0.243 -5.020 8.731 1.00 98.81 189 ILE A N 1
ATOM 1481 C CA . ILE A 1 189 ? -1.250 -4.603 7.762 1.00 98.81 189 ILE A CA 1
ATOM 1482 C C . ILE A 1 189 ? -0.711 -4.878 6.364 1.00 98.81 189 ILE A C 1
ATOM 1484 O O . ILE A 1 189 ? 0.262 -4.257 5.928 1.00 98.81 189 ILE A O 1
ATOM 1488 N N . TYR A 1 190 ? -1.358 -5.795 5.653 1.00 98.81 190 TYR A N 1
ATOM 1489 C CA . TYR A 1 190 ? -1.043 -6.124 4.269 1.00 98.81 190 TYR A CA 1
ATOM 1490 C C . TYR A 1 190 ? -2.080 -5.515 3.337 1.00 98.81 190 TYR A C 1
ATOM 1492 O O . TYR A 1 190 ? -3.277 -5.601 3.601 1.00 98.81 190 TYR A O 1
ATOM 1500 N N . MET A 1 191 ? -1.623 -4.943 2.226 1.00 98.75 191 MET A N 1
ATOM 1501 C CA . MET A 1 191 ? -2.483 -4.382 1.188 1.00 98.75 191 MET A CA 1
ATOM 1502 C C . MET A 1 191 ? -2.235 -5.092 -0.141 1.00 98.75 191 MET A C 1
ATOM 1504 O O . MET A 1 191 ? -1.088 -5.242 -0.570 1.00 98.75 191 MET A O 1
ATOM 1508 N N . ARG A 1 192 ? -3.316 -5.490 -0.813 1.00 98.69 192 ARG A N 1
ATOM 1509 C CA . ARG A 1 192 ? -3.331 -5.994 -2.190 1.00 98.69 192 ARG A CA 1
ATOM 1510 C C . ARG A 1 192 ? -4.152 -5.046 -3.057 1.00 98.69 192 ARG A C 1
ATOM 1512 O O . ARG A 1 192 ? -5.308 -4.787 -2.744 1.00 98.69 192 ARG A O 1
ATOM 1519 N N . MET A 1 193 ? -3.583 -4.548 -4.150 1.00 98.69 193 MET A N 1
ATOM 1520 C CA . MET A 1 193 ? -4.331 -3.713 -5.097 1.00 98.69 193 MET A CA 1
ATOM 1521 C C . MET A 1 193 ? -5.141 -4.581 -6.067 1.00 98.69 193 MET A C 1
ATOM 1523 O O . MET A 1 193 ? -4.740 -5.701 -6.390 1.00 98.69 193 MET A O 1
ATOM 1527 N N . LYS A 1 194 ? -6.265 -4.063 -6.557 1.00 98.44 194 LYS A N 1
ATOM 1528 C CA . LYS A 1 194 ? -7.063 -4.678 -7.626 1.00 98.44 194 LYS A CA 1
ATOM 1529 C C . LYS A 1 194 ? -7.750 -3.610 -8.473 1.00 98.44 194 LYS A C 1
ATOM 1531 O O . LYS A 1 194 ? -7.940 -2.484 -8.010 1.00 98.44 194 LYS A O 1
ATOM 1536 N N . HIS A 1 195 ? -8.102 -3.968 -9.708 1.00 98.56 195 HIS A N 1
ATOM 1537 C CA . HIS A 1 195 ? -8.696 -3.045 -10.682 1.00 98.56 195 HIS A CA 1
ATOM 1538 C C . HIS A 1 195 ? -7.773 -1.846 -10.951 1.00 98.56 195 HIS A C 1
ATOM 1540 O O . HIS A 1 195 ? -8.184 -0.682 -10.914 1.00 98.56 195 HIS A O 1
ATOM 1546 N N . VAL A 1 196 ? -6.483 -2.135 -11.145 1.00 98.62 196 VAL A N 1
ATOM 1547 C CA . VAL A 1 196 ? -5.429 -1.119 -11.108 1.00 98.62 196 VAL A CA 1
ATOM 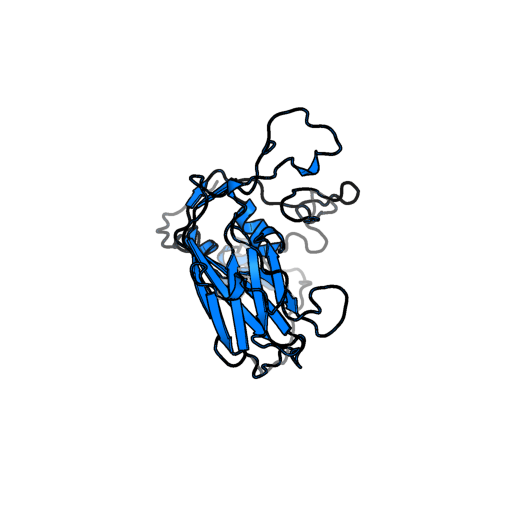1548 C C . VAL A 1 196 ? -5.344 -0.354 -12.424 1.00 98.62 196 VAL A C 1
ATOM 1550 O O . VAL A 1 196 ? -5.206 -0.925 -13.503 1.00 98.62 196 VAL A O 1
ATOM 1553 N N . ARG A 1 197 ? -5.327 0.975 -12.328 1.00 98.75 197 ARG A N 1
ATOM 1554 C CA . ARG A 1 197 ? -4.973 1.891 -13.415 1.00 98.75 197 ARG A CA 1
ATOM 1555 C C . ARG A 1 197 ? -3.827 2.781 -12.958 1.00 98.75 197 ARG A C 1
ATOM 1557 O O . ARG A 1 197 ? -3.838 3.273 -11.831 1.00 98.75 197 ARG A O 1
ATOM 1564 N N . ALA A 1 198 ? -2.849 2.994 -13.830 1.00 98.62 198 ALA A N 1
ATOM 1565 C CA . ALA A 1 198 ? -1.681 3.812 -13.535 1.00 98.62 198 ALA A CA 1
ATOM 1566 C C . ALA A 1 198 ? -1.330 4.715 -14.721 1.00 98.62 198 ALA A C 1
ATOM 1568 O O . ALA A 1 198 ? -1.552 4.345 -15.875 1.00 98.62 198 ALA A O 1
ATOM 1569 N N . TRP A 1 199 ? -0.772 5.892 -14.433 1.00 98.81 199 TRP A N 1
ATOM 1570 C CA . TRP A 1 199 ? -0.385 6.878 -15.441 1.00 98.81 199 TRP A CA 1
ATOM 1571 C C . TRP A 1 199 ? 0.970 7.503 -15.130 1.00 98.81 199 TRP A C 1
ATOM 1573 O O . TRP A 1 199 ? 1.361 7.639 -13.968 1.00 98.81 199 TRP A O 1
ATOM 1583 N N . ILE A 1 200 ? 1.632 7.959 -16.197 1.00 98.69 200 ILE A N 1
ATOM 1584 C CA . ILE A 1 200 ? 2.893 8.708 -16.168 1.00 98.69 200 ILE A CA 1
ATOM 1585 C C . ILE A 1 200 ? 3.984 7.920 -15.421 1.00 98.69 200 ILE A C 1
ATOM 1587 O O . ILE A 1 200 ? 4.229 8.182 -14.236 1.00 98.69 200 ILE A O 1
ATOM 1591 N N . PRO A 1 201 ? 4.612 6.924 -16.081 1.00 98.56 201 PRO A N 1
ATOM 1592 C CA . PRO A 1 201 ? 5.729 6.199 -15.492 1.00 98.56 201 PRO A CA 1
ATOM 1593 C C . PRO A 1 201 ? 6.900 7.147 -15.201 1.00 98.56 201 PRO A C 1
ATOM 1595 O O . PRO A 1 201 ? 7.119 8.130 -15.909 1.00 98.56 201 PRO A O 1
ATOM 1598 N N . ARG A 1 202 ? 7.658 6.840 -14.151 1.00 98.31 202 ARG A N 1
ATOM 1599 C CA . ARG A 1 202 ? 8.769 7.637 -13.627 1.00 98.31 202 ARG A CA 1
ATOM 1600 C C . ARG A 1 202 ? 10.035 6.786 -13.514 1.00 98.31 202 ARG A C 1
ATOM 1602 O O . ARG A 1 202 ? 9.949 5.558 -13.435 1.00 98.31 202 ARG A O 1
ATOM 1609 N N . PRO A 1 203 ? 11.222 7.409 -13.442 1.00 98.56 203 PRO A N 1
ATOM 1610 C CA . PRO A 1 203 ? 12.433 6.701 -13.055 1.00 98.56 203 PRO A CA 1
ATOM 1611 C C . PRO A 1 203 ? 12.252 6.015 -11.698 1.00 98.56 203 PRO A C 1
ATOM 1613 O O . PRO A 1 203 ? 11.864 6.651 -10.717 1.00 98.56 203 PRO A O 1
ATOM 1616 N N . MET A 1 204 ? 12.556 4.717 -11.627 1.00 98.44 204 MET A N 1
ATOM 1617 C CA . MET A 1 204 ? 12.529 4.012 -10.350 1.00 98.44 204 MET A CA 1
ATOM 1618 C C . MET A 1 204 ? 13.594 4.572 -9.412 1.00 98.44 204 MET A C 1
ATOM 1620 O O . MET A 1 204 ? 14.735 4.812 -9.811 1.00 98.44 204 MET A O 1
ATOM 1624 N N . ARG A 1 205 ? 13.240 4.688 -8.134 1.00 97.88 205 ARG A N 1
ATOM 1625 C CA . ARG A 1 205 ? 14.156 5.128 -7.085 1.00 97.88 205 ARG A CA 1
ATOM 1626 C C . ARG A 1 205 ? 15.424 4.260 -7.046 1.00 97.88 205 ARG A C 1
ATOM 1628 O O . ARG A 1 205 ? 15.334 3.026 -7.010 1.00 97.88 205 ARG A O 1
ATOM 1635 N N . ASN A 1 206 ? 16.590 4.904 -7.022 1.00 97.81 206 ASN A N 1
ATOM 1636 C CA . ASN A 1 206 ? 17.906 4.267 -6.872 1.00 97.81 206 ASN A CA 1
ATOM 1637 C C . ASN A 1 206 ? 18.587 4.571 -5.522 1.00 97.81 206 ASN A C 1
ATOM 1639 O O . ASN A 1 206 ? 19.469 3.828 -5.111 1.00 97.81 206 ASN A O 1
ATOM 1643 N N . GLN A 1 207 ? 18.151 5.618 -4.816 1.00 98.25 207 GLN A N 1
ATOM 1644 C CA . GLN A 1 207 ? 18.623 5.961 -3.475 1.00 98.25 207 GLN A CA 1
ATOM 1645 C C . GLN A 1 207 ? 17.686 5.429 -2.390 1.00 98.25 207 GLN A C 1
ATOM 1647 O O . GLN A 1 207 ? 16.466 5.437 -2.561 1.00 98.25 207 GLN A O 1
ATOM 1652 N N . ASN A 1 208 ? 18.245 5.058 -1.237 1.00 98.00 208 ASN A N 1
ATOM 1653 C CA . ASN A 1 208 ? 17.456 4.634 -0.081 1.00 98.00 208 ASN A CA 1
ATOM 1654 C C . ASN A 1 208 ? 16.436 5.705 0.342 1.00 98.00 208 ASN A C 1
ATOM 1656 O O . ASN A 1 208 ? 16.686 6.911 0.238 1.00 98.00 208 ASN A O 1
ATOM 1660 N N . TYR A 1 209 ? 15.286 5.240 0.829 1.00 98.06 209 TYR A N 1
ATOM 1661 C CA . TYR A 1 209 ? 14.288 6.084 1.477 1.00 98.06 209 TYR A CA 1
ATOM 1662 C C . TYR A 1 209 ? 14.740 6.443 2.891 1.00 98.06 209 TYR A C 1
ATOM 1664 O O . TYR A 1 209 ? 15.332 5.610 3.576 1.00 98.06 209 TYR A O 1
ATOM 1672 N N . LEU A 1 210 ? 14.435 7.669 3.317 1.00 97.25 210 LEU A N 1
ATOM 1673 C CA . LEU A 1 210 ? 14.714 8.150 4.674 1.00 97.25 210 LEU A CA 1
ATOM 1674 C C . LEU A 1 210 ? 13.428 8.420 5.461 1.00 97.25 210 LEU A C 1
ATOM 1676 O O . LEU A 1 210 ? 13.311 8.012 6.610 1.00 97.25 210 LEU A O 1
ATOM 1680 N N . PHE A 1 211 ? 12.451 9.069 4.824 1.00 96.06 211 PHE A N 1
ATOM 1681 C CA . PHE A 1 211 ? 11.212 9.515 5.462 1.00 96.06 211 PHE A CA 1
ATOM 1682 C C . PHE A 1 211 ? 9.992 9.073 4.658 1.00 96.06 211 PHE A C 1
ATOM 1684 O O . PHE A 1 211 ? 10.083 8.874 3.443 1.00 96.06 211 PHE A O 1
ATOM 1691 N N . LYS A 1 212 ? 8.844 8.943 5.326 1.00 94.56 212 LYS A N 1
ATOM 1692 C CA . LYS A 1 212 ? 7.540 8.732 4.678 1.00 94.56 212 LYS A CA 1
ATOM 1693 C C . LYS A 1 212 ? 7.146 9.953 3.844 1.00 94.56 212 LYS A C 1
ATOM 1695 O O . LYS A 1 212 ? 7.580 11.057 4.156 1.00 94.56 212 LYS A O 1
ATOM 1700 N N . ALA A 1 213 ? 6.386 9.730 2.773 1.00 90.19 213 ALA A N 1
ATOM 1701 C CA . ALA A 1 213 ? 5.817 10.749 1.879 1.00 90.19 213 ALA A CA 1
ATOM 1702 C C . ALA A 1 213 ? 6.781 11.845 1.359 1.00 90.19 213 ALA A C 1
ATOM 1704 O O . ALA A 1 213 ? 6.339 12.854 0.825 1.00 90.19 213 ALA A O 1
ATOM 1705 N N . ASN A 1 214 ? 8.100 11.649 1.468 1.00 93.69 214 ASN A N 1
ATOM 1706 C CA . ASN A 1 214 ? 9.114 12.614 1.046 1.00 93.69 214 ASN A CA 1
ATOM 1707 C C . ASN A 1 214 ? 10.255 11.895 0.290 1.00 93.69 214 ASN A C 1
ATOM 1709 O O . ASN A 1 214 ? 10.702 10.825 0.730 1.00 93.69 214 ASN A O 1
ATOM 1713 N N . PRO A 1 215 ? 10.735 12.435 -0.851 1.00 95.75 215 PRO A N 1
ATOM 1714 C CA . PRO A 1 215 ? 11.790 11.833 -1.663 1.00 95.75 215 PRO A CA 1
ATOM 1715 C C . PRO A 1 215 ? 13.226 12.208 -1.238 1.00 95.75 215 PRO A C 1
ATOM 1717 O O . PRO A 1 215 ? 14.150 12.057 -2.043 1.00 95.75 215 PRO A O 1
ATOM 1720 N N . ASN A 1 216 ? 13.470 12.679 -0.013 1.00 96.81 216 ASN A N 1
ATOM 1721 C CA . ASN A 1 216 ? 14.819 12.973 0.485 1.00 96.81 216 ASN A CA 1
ATOM 1722 C C . ASN A 1 216 ? 15.768 11.765 0.388 1.00 96.81 216 ASN A C 1
ATOM 1724 O O . ASN A 1 216 ? 15.366 10.607 0.517 1.00 96.81 216 ASN A O 1
ATOM 1728 N N . TYR A 1 217 ? 17.047 12.052 0.158 1.00 97.44 217 TYR A N 1
ATOM 1729 C CA . TYR A 1 217 ? 18.143 11.085 0.137 1.00 97.44 217 TYR A CA 1
ATOM 1730 C C . TYR A 1 217 ? 19.349 11.647 0.892 1.00 97.44 217 TYR A C 1
ATOM 1732 O O . TYR A 1 217 ? 19.503 12.859 1.031 1.00 97.44 217 TYR A O 1
ATOM 1740 N N . ALA A 1 218 ? 20.232 10.766 1.361 1.00 97.81 218 ALA A N 1
ATOM 1741 C CA . ALA A 1 218 ? 21.452 11.170 2.050 1.00 97.81 218 ALA A CA 1
ATOM 1742 C C . ALA A 1 218 ? 22.479 11.718 1.043 1.00 97.81 218 ALA A C 1
ATOM 1744 O O . ALA A 1 218 ? 23.172 10.945 0.377 1.00 97.81 218 ALA A O 1
ATOM 1745 N N . GLY A 1 219 ? 22.582 13.047 0.933 1.00 97.38 219 GLY A N 1
ATOM 1746 C CA . GLY A 1 219 ? 23.477 13.725 -0.019 1.00 97.38 219 GLY A CA 1
ATOM 1747 C C . GLY A 1 219 ? 24.955 13.336 0.122 1.00 97.38 219 GLY A C 1
ATOM 1748 O O . GLY A 1 219 ? 25.656 13.207 -0.875 1.00 97.38 219 GLY A O 1
ATOM 1749 N N . ASN A 1 220 ? 25.401 13.023 1.341 1.00 97.50 220 ASN A N 1
ATOM 1750 C CA . ASN A 1 220 ? 26.779 12.603 1.627 1.00 97.50 220 ASN A CA 1
ATOM 1751 C C . ASN A 1 220 ? 27.057 11.119 1.312 1.00 97.50 220 ASN A C 1
ATOM 1753 O O . ASN A 1 220 ? 28.144 10.618 1.583 1.00 97.50 220 ASN A O 1
ATOM 1757 N N . SER A 1 221 ? 26.077 10.361 0.813 1.00 97.00 221 SER A N 1
ATOM 1758 C CA . SER A 1 221 ? 26.201 8.910 0.593 1.00 97.00 221 SER A CA 1
ATOM 1759 C C . SER A 1 221 ? 25.470 8.449 -0.668 1.00 97.00 221 SER A C 1
ATOM 1761 O O . SER A 1 221 ? 24.784 7.424 -0.674 1.00 97.00 221 SER A O 1
ATOM 1763 N N . ILE A 1 222 ? 25.623 9.208 -1.755 1.00 98.12 222 ILE A N 1
ATOM 1764 C CA . ILE A 1 222 ? 25.063 8.862 -3.065 1.00 98.12 222 ILE A CA 1
ATOM 1765 C C . ILE A 1 222 ? 25.710 7.569 -3.586 1.00 98.12 222 ILE A C 1
ATOM 1767 O O . ILE A 1 222 ? 26.914 7.354 -3.430 1.00 98.12 222 ILE A O 1
ATOM 1771 N N . LYS A 1 223 ? 24.905 6.683 -4.184 1.00 97.62 223 LYS A N 1
ATOM 1772 C CA . LYS A 1 223 ? 25.357 5.392 -4.714 1.00 97.62 223 LYS A CA 1
ATOM 1773 C C . LYS A 1 223 ? 25.097 5.332 -6.221 1.00 97.62 223 LYS A C 1
ATOM 1775 O O . LYS A 1 223 ? 24.110 5.900 -6.684 1.00 97.62 223 LYS A O 1
ATOM 1780 N N . PRO A 1 224 ? 25.952 4.653 -7.004 1.00 97.38 224 PRO A N 1
ATOM 1781 C CA . PRO A 1 224 ? 25.577 4.288 -8.361 1.00 97.38 224 PRO A CA 1
ATOM 1782 C C . PRO A 1 224 ? 24.384 3.324 -8.317 1.00 97.38 224 PRO A C 1
ATOM 1784 O O . PRO A 1 224 ? 24.261 2.513 -7.401 1.00 97.38 224 PRO A O 1
ATOM 1787 N N . THR A 1 225 ? 23.517 3.389 -9.328 1.00 97.12 225 THR A N 1
ATOM 1788 C CA . THR A 1 225 ? 22.349 2.495 -9.434 1.00 97.12 225 THR A CA 1
ATOM 1789 C C . THR A 1 225 ? 22.747 1.018 -9.533 1.00 97.12 225 THR A C 1
ATOM 1791 O O . THR A 1 225 ? 22.001 0.150 -9.090 1.00 97.12 225 THR A O 1
ATOM 1794 N N . GLY A 1 226 ? 23.905 0.726 -10.129 1.00 93.62 226 GLY A N 1
ATOM 1795 C CA . GLY A 1 226 ? 24.428 -0.626 -10.307 1.00 93.62 226 GLY A CA 1
ATOM 1796 C C . GLY A 1 226 ? 25.849 -0.776 -9.774 1.00 93.62 226 GLY A C 1
ATOM 1797 O O . GLY A 1 226 ? 26.450 0.171 -9.268 1.00 93.62 226 GLY A O 1
ATOM 1798 N N . ALA A 1 227 ? 26.391 -1.984 -9.907 1.00 93.31 227 ALA A N 1
ATOM 1799 C CA . ALA A 1 227 ? 27.768 -2.273 -9.533 1.00 93.31 227 ALA A CA 1
ATOM 1800 C C . ALA A 1 227 ? 28.775 -1.587 -10.475 1.00 93.31 227 ALA A C 1
ATOM 1802 O O . ALA A 1 227 ? 28.533 -1.441 -11.675 1.00 93.31 227 ALA A O 1
ATOM 1803 N N . SER A 1 228 ? 29.927 -1.206 -9.925 1.00 90.31 228 SER A N 1
ATOM 1804 C CA . SER A 1 228 ? 31.052 -0.664 -10.690 1.00 90.31 228 SER A CA 1
ATOM 1805 C C . SER A 1 228 ? 31.958 -1.779 -11.216 1.00 90.31 228 SER A C 1
ATOM 1807 O O . SER A 1 228 ? 32.059 -2.851 -10.623 1.00 90.31 228 SER A O 1
ATOM 1809 N N . ARG A 1 229 ? 32.683 -1.486 -12.297 1.00 85.88 229 ARG A N 1
ATOM 1810 C CA . ARG A 1 229 ? 33.796 -2.300 -12.808 1.00 85.88 229 ARG A CA 1
ATOM 1811 C C . ARG A 1 229 ? 35.079 -1.476 -12.833 1.00 85.88 229 ARG A C 1
ATOM 1813 O O . ARG A 1 229 ? 35.014 -0.261 -12.991 1.00 85.88 229 ARG A O 1
ATOM 1820 N N . THR A 1 230 ? 36.229 -2.135 -12.697 1.00 89.88 230 THR A N 1
ATOM 1821 C CA . THR A 1 230 ? 37.538 -1.462 -12.620 1.00 89.88 230 THR A CA 1
ATOM 1822 C C . THR A 1 230 ? 37.978 -0.868 -13.956 1.00 89.88 230 THR A C 1
ATOM 1824 O O . THR A 1 230 ? 38.517 0.231 -13.982 1.00 89.88 230 THR A O 1
ATOM 1827 N N . ALA A 1 231 ? 37.742 -1.572 -15.067 1.00 87.06 231 ALA A N 1
ATOM 1828 C CA . ALA A 1 231 ? 38.090 -1.099 -16.401 1.00 87.06 231 ALA A CA 1
ATOM 1829 C C . ALA A 1 231 ? 36.933 -1.326 -17.375 1.00 87.06 231 ALA A C 1
ATOM 1831 O O . ALA A 1 231 ? 36.216 -2.321 -17.299 1.00 87.06 231 ALA A O 1
ATOM 1832 N N . ILE A 1 232 ? 36.762 -0.401 -18.318 1.00 89.94 232 ILE A N 1
ATOM 1833 C CA . ILE A 1 232 ? 35.710 -0.489 -19.337 1.00 89.94 232 ILE A CA 1
ATOM 1834 C C . ILE A 1 232 ? 35.958 -1.631 -20.339 1.00 89.94 232 ILE A C 1
ATOM 1836 O O . ILE A 1 232 ? 35.009 -2.176 -20.900 1.00 89.94 232 ILE A O 1
ATOM 1840 N N . THR A 1 233 ? 37.224 -2.016 -20.518 1.00 88.12 233 THR A N 1
ATOM 1841 C CA . THR A 1 233 ? 37.697 -3.058 -21.441 1.00 88.12 233 THR A CA 1
ATOM 1842 C C . THR A 1 233 ? 37.784 -4.446 -20.807 1.00 88.12 233 THR A C 1
ATOM 1844 O O . THR A 1 233 ? 38.127 -5.402 -21.497 1.00 88.12 233 THR A O 1
ATOM 1847 N N . THR A 1 234 ? 37.476 -4.589 -19.511 1.00 79.12 234 THR A N 1
ATOM 1848 C CA . THR A 1 234 ? 37.484 -5.887 -18.826 1.00 79.12 234 THR A CA 1
ATOM 1849 C C . THR A 1 234 ? 36.156 -6.142 -18.118 1.00 79.12 234 THR A C 1
ATOM 1851 O O . THR A 1 234 ? 35.472 -5.225 -17.660 1.00 79.12 234 THR A O 1
ATOM 1854 N N . LEU A 1 235 ? 35.769 -7.414 -18.031 1.00 76.56 235 LEU A N 1
ATOM 1855 C CA . LEU A 1 235 ? 34.578 -7.851 -17.292 1.00 76.56 235 LEU A CA 1
ATOM 1856 C C . LEU A 1 235 ? 34.914 -8.287 -15.849 1.00 76.56 235 LEU A C 1
ATOM 1858 O O . LEU A 1 235 ? 34.059 -8.805 -15.141 1.00 76.56 235 LEU A O 1
ATOM 1862 N N . GLY A 1 236 ? 36.154 -8.059 -15.394 1.00 70.38 236 GLY A N 1
ATOM 1863 C CA . GLY A 1 236 ? 36.673 -8.513 -14.098 1.00 70.38 236 GLY A CA 1
ATOM 1864 C C . GLY A 1 236 ? 37.395 -9.866 -14.169 1.00 70.38 236 GLY A C 1
ATOM 1865 O O . GLY A 1 236 ? 37.591 -10.415 -15.250 1.00 70.38 236 GLY A O 1
ATOM 1866 N N . LYS A 1 237 ? 37.799 -10.405 -13.007 1.00 62.53 237 LYS A N 1
ATOM 1867 C CA . LYS A 1 237 ? 38.585 -11.656 -12.876 1.00 62.53 237 LYS A CA 1
ATOM 1868 C C . LYS A 1 237 ? 37.920 -12.873 -13.537 1.00 62.53 237 LYS A C 1
ATOM 1870 O O . LYS A 1 237 ? 38.621 -13.777 -13.970 1.00 62.53 237 LYS A O 1
ATOM 1875 N N . PHE A 1 238 ? 36.590 -12.875 -13.630 1.00 59.69 238 PHE A N 1
ATOM 1876 C CA . PHE A 1 238 ? 35.818 -13.944 -14.267 1.00 59.69 238 PHE A CA 1
ATOM 1877 C C . PHE A 1 238 ? 35.499 -13.686 -15.747 1.00 59.69 238 PHE A C 1
ATOM 1879 O O . PHE A 1 238 ? 34.955 -14.572 -16.386 1.00 59.69 238 PHE A O 1
ATOM 1886 N N . GLY A 1 239 ? 35.903 -12.535 -16.305 1.00 57.50 239 GLY A N 1
ATOM 1887 C CA . GLY A 1 239 ? 35.957 -12.271 -17.745 1.00 57.50 239 GLY A CA 1
ATOM 1888 C C . GLY A 1 239 ? 34.675 -12.548 -18.539 1.00 57.50 239 GLY A C 1
ATOM 1889 O O . GLY A 1 239 ? 33.597 -12.781 -18.003 1.00 57.50 239 GLY A O 1
ATOM 1890 N N . GLN A 1 240 ? 34.798 -12.520 -19.865 1.00 53.97 240 GLN A N 1
ATOM 1891 C CA . GLN A 1 240 ? 33.837 -13.186 -20.735 1.00 53.97 240 GLN A CA 1
ATOM 1892 C C . GLN A 1 240 ? 34.214 -14.668 -20.684 1.00 53.97 240 GLN A C 1
ATOM 1894 O O . GLN A 1 240 ? 35.030 -15.117 -21.488 1.00 53.97 240 GLN A O 1
ATOM 1899 N N . GLN A 1 241 ? 33.703 -15.429 -19.708 1.00 58.69 241 GLN A N 1
ATOM 1900 C CA . GLN A 1 241 ? 33.766 -16.886 -19.849 1.00 58.69 241 GLN A CA 1
ATOM 1901 C C . GLN A 1 241 ? 33.110 -17.197 -21.189 1.00 58.69 241 GLN A C 1
ATOM 1903 O O . GLN A 1 241 ? 32.044 -16.662 -21.493 1.00 58.69 241 GLN A O 1
ATOM 1908 N N . SER A 1 242 ? 33.786 -17.972 -22.030 1.00 58.28 242 SER A N 1
ATOM 1909 C CA . SER A 1 242 ? 33.473 -18.134 -23.453 1.00 58.28 242 SER A CA 1
ATOM 1910 C C . SER A 1 242 ? 32.143 -18.863 -23.717 1.00 58.28 242 SER A C 1
ATOM 1912 O O . SER A 1 242 ? 31.974 -19.453 -24.780 1.00 58.28 242 SER A O 1
ATOM 1914 N N . GLY A 1 243 ? 31.241 -18.911 -22.726 1.00 65.44 243 GLY A N 1
ATOM 1915 C CA . GLY A 1 243 ? 30.113 -19.834 -22.650 1.00 65.44 243 GLY A CA 1
ATOM 1916 C C . GLY A 1 243 ? 30.565 -21.291 -22.687 1.00 65.44 243 GLY A C 1
ATOM 1917 O O . GLY A 1 243 ? 29.762 -22.162 -23.002 1.00 65.44 243 GLY A O 1
ATOM 1918 N N . ALA A 1 244 ? 31.855 -21.539 -22.441 1.00 76.94 244 ALA A N 1
ATOM 1919 C CA . ALA A 1 244 ? 32.492 -22.825 -22.613 1.00 76.94 244 ALA A CA 1
ATOM 1920 C C . ALA A 1 244 ? 33.351 -23.163 -21.395 1.00 76.94 244 ALA A C 1
ATOM 1922 O O . ALA A 1 244 ? 34.034 -22.292 -20.858 1.00 76.94 244 ALA A O 1
ATOM 1923 N N . ILE A 1 245 ? 33.303 -24.428 -20.999 1.00 81.75 245 ILE A N 1
ATOM 1924 C CA . ILE A 1 245 ? 34.065 -25.015 -19.903 1.00 81.75 245 ILE A CA 1
ATOM 1925 C C . ILE A 1 245 ? 35.251 -25.752 -20.520 1.00 81.75 245 ILE A C 1
ATOM 1927 O O . ILE A 1 245 ? 35.060 -26.596 -21.396 1.00 81.75 245 ILE A O 1
ATOM 1931 N N . TYR A 1 246 ? 36.463 -25.463 -20.066 1.00 84.06 246 TYR A N 1
ATOM 1932 C CA . TYR A 1 246 ? 37.672 -26.155 -20.496 1.00 84.06 246 TYR A CA 1
ATOM 1933 C C . TYR A 1 246 ? 38.137 -27.114 -19.397 1.00 84.06 246 TYR A C 1
ATOM 1935 O O . TYR A 1 246 ? 38.728 -26.685 -18.407 1.00 84.06 246 TYR A O 1
ATOM 1943 N N . VAL A 1 247 ? 37.913 -28.419 -19.579 1.00 82.56 247 VAL A N 1
ATOM 1944 C CA . VAL A 1 247 ? 38.278 -29.466 -18.607 1.00 82.56 247 VAL A CA 1
ATOM 1945 C C . VAL A 1 247 ? 39.240 -30.458 -19.246 1.00 82.56 247 VAL A C 1
ATOM 1947 O O . VAL A 1 247 ? 38.877 -31.174 -20.181 1.00 82.56 247 VAL A O 1
ATOM 1950 N N . GLY A 1 248 ? 40.464 -30.551 -18.721 1.00 84.38 248 GLY A N 1
ATOM 1951 C CA . GLY A 1 248 ? 41.491 -31.413 -19.315 1.00 84.38 248 GLY A CA 1
ATOM 1952 C C . GLY A 1 248 ? 41.749 -31.008 -20.767 1.00 84.38 248 GLY A C 1
ATOM 1953 O O . GLY A 1 248 ? 42.026 -29.846 -21.023 1.00 84.38 248 GLY A O 1
ATOM 1954 N N . ASN A 1 249 ? 41.601 -31.930 -21.718 1.00 87.06 249 ASN A N 1
ATOM 1955 C CA . ASN A 1 249 ? 41.774 -31.643 -23.151 1.00 87.06 249 ASN A CA 1
ATOM 1956 C C . ASN A 1 249 ? 40.434 -31.438 -23.876 1.00 87.06 249 ASN A C 1
ATOM 1958 O O . ASN A 1 249 ? 40.343 -31.638 -25.086 1.00 87.06 249 ASN A O 1
ATOM 1962 N N . PHE A 1 250 ? 39.374 -31.084 -23.146 1.00 86.69 250 PHE A N 1
ATOM 1963 C CA . PHE A 1 250 ? 38.037 -30.910 -23.703 1.00 86.69 250 PHE A CA 1
ATOM 1964 C C . PHE A 1 250 ? 37.517 -29.500 -23.480 1.00 86.69 250 PHE A C 1
ATOM 1966 O O . PHE A 1 250 ? 37.707 -28.905 -22.418 1.00 86.69 250 PHE A O 1
ATOM 1973 N N . ARG A 1 251 ? 36.811 -28.996 -24.486 1.00 87.44 251 ARG A N 1
ATOM 1974 C CA . ARG A 1 251 ? 35.998 -27.792 -24.420 1.00 87.44 251 ARG A CA 1
ATOM 1975 C C . ARG A 1 251 ? 34.534 -28.207 -24.514 1.00 87.44 251 ARG A C 1
ATOM 19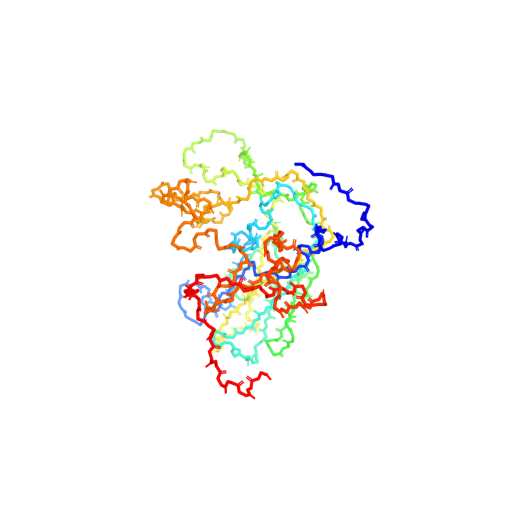77 O O . ARG A 1 251 ? 34.127 -28.846 -25.476 1.00 87.44 251 ARG A O 1
ATOM 1984 N N . VAL A 1 252 ? 33.746 -27.841 -23.514 1.00 88.88 252 VAL A N 1
ATOM 1985 C CA . VAL A 1 252 ? 32.301 -28.081 -23.449 1.00 88.88 252 VAL A CA 1
ATOM 1986 C C . VAL A 1 252 ? 31.601 -26.755 -23.676 1.00 88.88 252 VAL A C 1
ATOM 1988 O O . VAL A 1 252 ? 31.878 -25.806 -22.956 1.00 88.88 252 VAL A O 1
ATOM 1991 N N . VAL A 1 253 ? 30.715 -26.661 -24.657 1.00 88.81 253 VAL A N 1
ATOM 1992 C CA . VAL A 1 253 ? 30.006 -25.425 -25.010 1.00 88.81 253 VAL A CA 1
ATOM 1993 C C . VAL A 1 253 ? 28.547 -25.739 -25.315 1.00 88.81 253 VAL A C 1
ATOM 1995 O O . VAL A 1 253 ? 28.219 -26.869 -25.687 1.00 88.81 253 VAL A O 1
ATOM 1998 N N . ASN A 1 254 ? 27.664 -24.747 -25.186 1.00 88.00 254 ASN A N 1
ATOM 1999 C CA . ASN A 1 254 ? 26.318 -24.906 -25.722 1.00 88.00 254 ASN A CA 1
ATOM 2000 C C . ASN A 1 254 ? 26.398 -25.135 -27.235 1.00 88.00 254 ASN A C 1
ATOM 2002 O O . ASN A 1 254 ? 27.104 -24.412 -27.941 1.00 88.00 254 ASN A O 1
ATOM 2006 N N . ARG A 1 255 ? 25.671 -26.128 -27.743 1.00 86.06 255 ARG A N 1
ATOM 2007 C CA . ARG A 1 255 ? 25.753 -26.572 -29.142 1.00 86.06 255 ARG A CA 1
ATOM 2008 C C . ARG A 1 255 ? 25.469 -25.434 -30.121 1.00 86.06 255 ARG A C 1
ATOM 2010 O O . ARG A 1 255 ? 26.155 -25.313 -31.132 1.00 86.06 255 ARG A O 1
ATOM 2017 N N . HIS A 1 256 ? 24.506 -24.563 -29.820 1.00 85.75 256 HIS A N 1
ATOM 2018 C CA . HIS A 1 256 ? 24.210 -23.390 -30.657 1.00 85.75 256 HIS A CA 1
ATOM 2019 C C . HIS A 1 256 ? 25.288 -22.289 -30.623 1.00 85.75 256 HIS A C 1
ATOM 2021 O O . HIS A 1 256 ? 25.259 -21.387 -31.459 1.00 85.75 256 HIS A O 1
ATOM 2027 N N . LEU A 1 257 ? 26.226 -22.347 -29.675 1.00 86.12 257 LEU A N 1
ATOM 2028 C CA . LEU A 1 257 ? 27.387 -21.456 -29.579 1.00 86.12 257 LEU A CA 1
ATOM 2029 C C . LEU A 1 257 ? 28.671 -22.113 -30.116 1.00 86.12 257 LEU A C 1
ATOM 2031 O O . LEU A 1 257 ? 29.735 -21.491 -30.079 1.00 86.12 257 LEU A O 1
ATOM 2035 N N . ALA A 1 258 ? 28.592 -23.355 -30.606 1.00 85.94 258 ALA A N 1
ATOM 2036 C CA . ALA A 1 258 ? 29.738 -24.084 -31.129 1.00 85.94 258 ALA A CA 1
ATOM 2037 C C . ALA A 1 258 ? 30.257 -23.447 -32.425 1.00 85.94 258 ALA A C 1
ATOM 2039 O O . ALA A 1 258 ? 29.517 -23.202 -33.381 1.00 85.94 258 ALA A O 1
ATOM 2040 N N . THR A 1 259 ? 31.561 -23.193 -32.460 1.00 86.81 259 THR A N 1
ATOM 2041 C CA . THR A 1 259 ? 32.263 -22.644 -33.623 1.00 86.81 259 THR A CA 1
ATOM 2042 C C . THR A 1 259 ? 32.596 -23.741 -34.629 1.00 86.81 259 THR A C 1
ATOM 2044 O O . THR A 1 259 ? 32.582 -24.925 -34.302 1.00 86.81 259 THR A O 1
ATOM 2047 N N . HIS A 1 260 ? 32.977 -23.370 -35.854 1.00 87.56 260 HIS A N 1
ATOM 2048 C CA . HIS A 1 260 ? 33.426 -24.339 -36.862 1.00 87.56 260 HIS A CA 1
ATOM 2049 C C . HIS A 1 260 ? 34.564 -25.247 -36.355 1.00 87.56 260 HIS A C 1
ATOM 2051 O O . HIS A 1 260 ? 34.577 -26.440 -36.642 1.00 87.56 260 HIS A O 1
ATOM 2057 N N . ASN A 1 261 ? 35.474 -24.706 -35.539 1.00 86.38 261 ASN A N 1
ATOM 2058 C CA . ASN A 1 261 ? 36.556 -25.484 -34.939 1.00 86.38 261 ASN A CA 1
ATOM 2059 C C . ASN A 1 261 ? 36.049 -26.516 -33.915 1.00 86.38 261 ASN A C 1
ATOM 2061 O O . ASN A 1 261 ? 36.636 -27.585 -33.784 1.00 86.38 261 ASN A O 1
ATOM 2065 N N . ASP A 1 262 ? 34.955 -26.219 -33.208 1.00 88.56 262 ASP A N 1
ATOM 2066 C CA . ASP A 1 262 ? 34.350 -27.163 -32.265 1.00 88.56 262 ASP A CA 1
ATOM 2067 C C . ASP A 1 262 ? 33.699 -28.338 -33.001 1.00 88.56 262 ASP A C 1
ATOM 2069 O O . ASP A 1 262 ? 33.850 -29.483 -32.590 1.00 88.56 262 ASP A O 1
ATOM 2073 N N . TRP A 1 263 ? 33.051 -28.061 -34.136 1.00 90.44 263 TRP A N 1
ATOM 2074 C CA . TRP A 1 263 ? 32.491 -29.088 -35.016 1.00 90.44 263 TRP A CA 1
ATOM 2075 C C . TRP A 1 263 ? 33.563 -29.957 -35.678 1.00 90.44 263 TRP A C 1
ATOM 2077 O O . TRP A 1 263 ? 33.374 -31.163 -35.812 1.00 90.44 263 TRP A O 1
ATOM 2087 N N . ALA A 1 264 ? 34.697 -29.366 -36.064 1.00 92.00 264 ALA A N 1
ATOM 2088 C CA . ALA A 1 264 ? 35.813 -30.095 -36.664 1.00 92.00 264 ALA A CA 1
ATOM 2089 C C . ALA A 1 264 ? 36.507 -31.054 -35.679 1.00 92.00 264 ALA A C 1
ATOM 2091 O O . ALA A 1 264 ? 37.067 -32.062 -36.096 1.00 92.00 264 ALA A O 1
ATOM 2092 N N . ASN A 1 265 ? 36.450 -30.749 -34.379 1.00 90.44 265 ASN A N 1
ATOM 2093 C CA . ASN A 1 265 ? 37.082 -31.520 -33.307 1.00 90.44 265 ASN A CA 1
ATOM 2094 C C . ASN A 1 265 ? 36.044 -32.179 -32.383 1.00 90.44 265 ASN A C 1
ATOM 2096 O O . ASN A 1 265 ? 36.278 -32.320 -31.182 1.00 90.44 265 ASN A O 1
ATOM 2100 N N . LEU A 1 266 ? 34.875 -32.526 -32.924 1.00 92.69 266 LEU A N 1
ATOM 2101 C CA . LEU A 1 266 ? 33.756 -33.071 -32.163 1.00 92.69 266 LEU A CA 1
ATOM 2102 C C . LEU A 1 266 ? 34.128 -34.402 -31.498 1.00 92.69 266 LEU A C 1
ATOM 2104 O O . LEU A 1 266 ? 34.547 -35.351 -32.157 1.00 92.69 266 LEU A O 1
ATOM 2108 N N . VAL A 1 267 ? 33.902 -34.479 -30.190 1.00 92.62 267 VAL A N 1
ATOM 2109 C CA . VAL A 1 267 ? 34.043 -35.707 -29.395 1.00 92.62 267 VAL A CA 1
ATOM 2110 C C . VAL A 1 267 ? 32.668 -36.271 -29.058 1.00 92.62 267 VAL A C 1
ATOM 2112 O O . VAL A 1 267 ? 32.459 -37.479 -29.123 1.00 92.62 267 VAL A O 1
ATOM 2115 N N . TRP A 1 268 ? 31.725 -35.398 -28.697 1.00 92.69 268 TRP A N 1
ATOM 2116 C CA . TRP A 1 268 ? 30.363 -35.782 -28.340 1.00 92.69 268 TRP A CA 1
ATOM 2117 C C . TRP A 1 268 ? 29.400 -34.599 -28.487 1.00 92.69 268 TRP A C 1
ATOM 2119 O O . TRP A 1 268 ? 29.767 -33.463 -28.192 1.00 92.69 268 TRP A O 1
ATOM 2129 N N . GLU A 1 269 ? 28.159 -34.853 -28.896 1.00 92.12 269 GLU A N 1
ATOM 2130 C CA . GLU A 1 269 ? 27.079 -33.862 -28.861 1.00 92.12 269 GLU A CA 1
ATOM 2131 C C . GLU A 1 269 ? 25.757 -34.468 -28.382 1.00 92.12 269 GLU A C 1
ATOM 2133 O O . GLU A 1 269 ? 25.505 -35.662 -28.548 1.00 92.12 269 GLU A O 1
ATOM 2138 N N . ASP A 1 270 ? 24.889 -33.611 -27.845 1.00 89.12 270 ASP A N 1
ATOM 2139 C CA . ASP A 1 270 ? 23.478 -33.901 -27.613 1.00 89.12 270 ASP A CA 1
ATOM 2140 C C . ASP A 1 270 ? 22.643 -32.659 -27.938 1.00 89.12 270 ASP A C 1
ATOM 2142 O O . ASP A 1 270 ? 22.678 -31.643 -27.237 1.00 89.12 270 ASP A O 1
ATOM 2146 N N . SER A 1 271 ? 21.865 -32.744 -29.018 1.00 84.88 271 SER A N 1
ATOM 2147 C CA . SER A 1 271 ? 20.984 -31.662 -29.455 1.00 84.88 271 SER A CA 1
ATOM 2148 C C . SER A 1 271 ? 19.809 -31.415 -28.509 1.00 84.88 271 SER A C 1
ATOM 2150 O O . SER A 1 271 ? 19.303 -30.298 -28.471 1.00 84.88 271 SER A O 1
ATOM 2152 N N . SER A 1 272 ? 19.364 -32.425 -27.754 1.00 85.31 272 SER A N 1
ATOM 2153 C CA . SER A 1 272 ? 18.262 -32.287 -26.791 1.00 85.31 272 SER A CA 1
ATOM 2154 C C . SER A 1 272 ? 18.685 -31.526 -25.533 1.00 85.31 272 SER A C 1
ATOM 2156 O O . SER A 1 272 ? 17.868 -30.844 -24.918 1.00 85.31 272 SER A O 1
ATOM 2158 N N . ARG A 1 273 ? 19.975 -31.606 -25.185 1.00 82.19 273 ARG A N 1
ATOM 2159 C CA . ARG A 1 273 ? 20.588 -30.892 -24.055 1.00 82.19 273 ARG A CA 1
ATOM 2160 C C . ARG A 1 273 ? 21.329 -29.625 -24.465 1.00 82.19 273 ARG A C 1
ATOM 2162 O O . ARG A 1 273 ? 21.861 -28.951 -23.592 1.00 82.19 273 ARG A O 1
ATOM 2169 N N . ASP A 1 274 ? 21.366 -29.324 -25.764 1.00 86.56 274 ASP A N 1
ATOM 2170 C CA . ASP A 1 274 ? 22.113 -28.204 -26.337 1.00 86.56 274 ASP A CA 1
ATOM 2171 C C . ASP A 1 274 ? 23.584 -28.199 -25.890 1.00 86.56 274 ASP A C 1
ATOM 2173 O O . ASP A 1 274 ? 24.142 -27.164 -25.552 1.00 86.56 274 ASP A O 1
ATOM 2177 N N . LEU A 1 275 ? 24.237 -29.365 -25.894 1.00 90.00 275 LEU A N 1
ATOM 2178 C CA . LEU A 1 275 ? 25.632 -29.517 -25.473 1.00 90.00 275 LEU A CA 1
ATOM 2179 C C . LEU A 1 275 ? 26.496 -30.076 -26.600 1.00 90.00 275 LEU A C 1
ATOM 2181 O O . LEU A 1 275 ? 26.104 -31.013 -27.296 1.00 90.00 275 LEU A O 1
ATOM 2185 N N . LEU A 1 276 ? 27.697 -29.521 -26.737 1.00 91.38 276 LEU A N 1
ATOM 2186 C CA . LEU A 1 276 ? 28.744 -30.017 -27.617 1.00 91.38 276 LEU A CA 1
ATOM 2187 C C . LEU A 1 276 ? 30.075 -30.055 -26.863 1.00 91.38 276 LEU A C 1
ATOM 2189 O O . LEU A 1 276 ? 30.462 -29.094 -26.198 1.00 91.38 276 LEU A O 1
ATOM 2193 N N . VAL A 1 277 ? 30.774 -31.180 -26.979 1.00 91.69 277 VAL A N 1
ATOM 2194 C CA . VAL A 1 277 ? 32.107 -31.416 -26.426 1.00 91.69 277 VAL A CA 1
ATOM 2195 C C . VAL A 1 277 ? 33.074 -31.585 -27.589 1.00 91.69 277 VAL A C 1
ATOM 2197 O O . VAL A 1 277 ? 32.935 -32.512 -28.388 1.00 91.69 277 VAL A O 1
ATOM 2200 N N . SER A 1 278 ? 34.063 -30.703 -27.673 1.00 91.94 278 SER A N 1
ATOM 2201 C CA . SER A 1 278 ? 35.144 -30.752 -28.654 1.00 91.94 278 SER A CA 1
ATOM 2202 C C . SER A 1 278 ? 36.490 -30.988 -27.966 1.00 91.94 278 SER A C 1
ATOM 2204 O O . SER A 1 278 ? 36.689 -30.617 -26.806 1.00 91.94 278 SER A O 1
ATOM 2206 N N . SER A 1 279 ? 37.432 -31.636 -28.651 1.00 90.31 279 SER A N 1
ATOM 2207 C CA . SER A 1 279 ? 38.804 -31.755 -28.155 1.00 90.31 279 SER A CA 1
ATOM 2208 C C . SER A 1 279 ? 39.570 -30.456 -28.396 1.00 90.31 279 SER A C 1
ATOM 2210 O O . SER A 1 279 ? 39.493 -29.871 -29.476 1.00 90.31 279 SER A O 1
ATOM 2212 N N . THR A 1 280 ? 40.354 -30.029 -27.412 1.00 83.56 280 THR A N 1
ATOM 2213 C CA . THR A 1 280 ? 41.247 -28.870 -27.488 1.00 83.56 280 THR A CA 1
ATOM 2214 C C . THR A 1 280 ? 42.675 -29.286 -27.149 1.00 83.56 280 THR A C 1
ATOM 2216 O O . THR A 1 280 ? 42.907 -30.197 -26.356 1.00 83.56 280 THR A O 1
ATOM 2219 N N . THR A 1 281 ? 43.652 -28.621 -27.758 1.00 77.62 281 THR A N 1
ATOM 2220 C CA . THR A 1 281 ? 45.082 -28.891 -27.547 1.00 77.62 281 THR A CA 1
ATOM 2221 C C . THR A 1 281 ? 45.642 -28.234 -26.283 1.00 77.62 281 THR A C 1
ATOM 2223 O O . THR A 1 281 ? 46.779 -28.512 -25.908 1.00 77.62 281 THR A O 1
ATOM 2226 N N . ALA A 1 282 ? 44.867 -27.373 -25.619 1.00 68.44 282 ALA A N 1
ATOM 2227 C CA . ALA A 1 282 ? 45.267 -26.687 -24.396 1.00 68.44 282 ALA A CA 1
ATOM 2228 C C . ALA A 1 282 ? 44.632 -27.340 -23.162 1.00 68.44 282 ALA A C 1
ATOM 2230 O O . ALA A 1 282 ? 43.430 -27.605 -23.152 1.00 68.44 282 ALA A O 1
ATOM 2231 N N . GLN A 1 283 ? 45.430 -27.539 -22.106 1.00 72.81 283 GLN A N 1
ATOM 2232 C CA . GLN A 1 283 ? 44.933 -28.043 -20.830 1.00 72.81 283 GLN A CA 1
ATOM 2233 C C . GLN A 1 283 ? 44.005 -27.004 -20.190 1.00 72.81 283 GLN A C 1
ATOM 2235 O O . GLN A 1 283 ? 44.427 -25.913 -19.803 1.00 72.81 283 GLN A O 1
ATOM 2240 N N . GLY A 1 284 ? 42.732 -27.359 -20.095 1.00 67.94 284 GLY A N 1
ATOM 2241 C CA . GLY A 1 284 ? 41.695 -26.564 -19.476 1.00 67.94 284 GLY A CA 1
ATOM 2242 C C . GLY A 1 284 ? 41.943 -26.340 -17.989 1.00 67.94 284 GLY A C 1
ATOM 2243 O O . GLY A 1 284 ? 42.390 -27.240 -17.274 1.00 67.94 284 GLY A O 1
ATOM 2244 N N . CYS A 1 285 ? 41.669 -25.120 -17.535 1.00 70.88 285 CYS A N 1
ATOM 2245 C CA . CYS A 1 285 ? 41.845 -24.699 -16.149 1.00 70.88 285 CYS A CA 1
ATOM 2246 C C . CYS A 1 285 ? 40.591 -24.911 -15.285 1.00 70.88 285 CYS A C 1
ATOM 2248 O O . CYS A 1 285 ? 40.656 -24.704 -14.070 1.00 70.88 285 CYS A O 1
ATOM 2250 N N . ASP A 1 286 ? 39.471 -25.341 -15.877 1.00 73.75 286 ASP A N 1
ATOM 2251 C CA . ASP A 1 286 ? 38.226 -25.573 -15.157 1.00 73.75 286 ASP A CA 1
ATOM 2252 C C . ASP A 1 286 ? 38.208 -26.974 -14.539 1.00 73.75 286 ASP A C 1
ATOM 2254 O O . ASP A 1 286 ? 38.591 -27.980 -15.142 1.00 73.75 286 ASP A O 1
ATOM 2258 N N . THR A 1 287 ? 37.739 -27.045 -13.296 1.00 68.75 287 THR A N 1
ATOM 2259 C CA . THR A 1 287 ? 37.630 -28.297 -12.545 1.00 68.75 287 THR A CA 1
ATOM 2260 C C . THR A 1 287 ? 36.163 -28.691 -12.440 1.00 68.75 287 THR A C 1
ATOM 2262 O O . THR A 1 287 ? 35.344 -27.913 -11.958 1.00 68.75 287 THR A O 1
ATOM 2265 N N . ILE A 1 288 ? 35.820 -29.916 -12.849 1.00 65.38 288 ILE A N 1
ATOM 2266 C CA . ILE A 1 288 ? 34.489 -30.475 -12.582 1.00 65.38 288 ILE A CA 1
ATOM 2267 C C . ILE A 1 288 ? 34.406 -30.773 -11.088 1.00 65.38 288 ILE A C 1
ATOM 2269 O O . ILE A 1 288 ? 35.208 -31.549 -10.560 1.00 65.38 288 ILE A O 1
ATOM 2273 N N . ALA A 1 289 ? 33.426 -30.178 -10.410 1.00 57.75 289 ALA A N 1
ATOM 2274 C CA . ALA A 1 289 ? 33.116 -30.528 -9.034 1.00 57.75 289 ALA A CA 1
ATOM 2275 C C . ALA A 1 289 ? 32.737 -32.017 -8.971 1.00 57.75 289 ALA A C 1
ATOM 2277 O O . ALA A 1 289 ? 31.666 -32.420 -9.417 1.00 57.75 289 ALA A O 1
ATOM 2278 N N . ARG A 1 290 ? 33.631 -32.850 -8.430 1.00 52.44 290 ARG A N 1
ATOM 2279 C CA . ARG A 1 290 ? 33.352 -34.260 -8.141 1.00 52.44 290 ARG A CA 1
ATOM 2280 C C . ARG A 1 290 ? 32.624 -34.341 -6.804 1.00 52.44 290 ARG A C 1
ATOM 2282 O O . ARG A 1 290 ? 33.229 -34.679 -5.790 1.00 52.44 290 ARG A O 1
ATOM 2289 N N . CYS A 1 291 ? 31.351 -33.960 -6.771 1.00 59.62 291 CYS A N 1
ATOM 2290 C CA . CYS A 1 291 ? 30.530 -34.261 -5.606 1.00 59.62 291 CYS A CA 1
ATOM 2291 C C . CYS A 1 291 ? 30.063 -35.723 -5.691 1.00 59.62 291 CYS A C 1
ATOM 2293 O O . CYS A 1 291 ? 29.635 -36.192 -6.741 1.00 59.62 291 CYS A O 1
ATOM 2295 N N . ASN A 1 292 ? 30.171 -36.455 -4.581 1.00 53.03 292 ASN A N 1
ATOM 2296 C CA . ASN A 1 292 ? 29.675 -37.829 -4.444 1.00 53.03 292 ASN A CA 1
ATOM 2297 C C . ASN A 1 292 ? 28.268 -37.829 -3.813 1.00 53.03 292 ASN A C 1
ATOM 2299 O O . ASN A 1 292 ? 27.916 -38.712 -3.033 1.00 53.03 292 ASN A O 1
ATOM 2303 N N . CYS A 1 293 ? 27.495 -36.767 -4.059 1.00 56.19 293 CYS A N 1
ATOM 2304 C CA . CYS A 1 293 ? 26.202 -36.564 -3.422 1.00 56.19 293 CYS A CA 1
ATOM 2305 C C . CYS A 1 293 ? 25.181 -37.520 -4.050 1.00 56.19 293 CYS A C 1
ATOM 2307 O O . CYS A 1 293 ? 24.731 -37.300 -5.169 1.00 56.19 293 CYS A O 1
ATOM 2309 N N . GLN A 1 294 ? 24.818 -38.577 -3.321 1.00 54.38 294 GLN A N 1
ATOM 2310 C CA . GLN A 1 294 ? 23.773 -39.538 -3.703 1.00 54.38 294 GLN A CA 1
ATOM 2311 C C . GLN A 1 294 ? 22.356 -39.087 -3.314 1.00 54.38 294 GLN A C 1
ATOM 2313 O O . GLN A 1 294 ? 21.427 -39.888 -3.314 1.00 54.38 294 GLN A O 1
ATOM 2318 N N . THR A 1 295 ? 22.170 -37.815 -2.971 1.00 42.50 295 THR A N 1
ATOM 2319 C CA . THR A 1 295 ? 20.864 -37.268 -2.599 1.00 42.50 295 THR A CA 1
ATOM 2320 C C . THR A 1 295 ? 20.643 -35.939 -3.300 1.00 42.50 295 THR A C 1
ATOM 2322 O O . THR A 1 295 ? 21.334 -34.958 -3.009 1.00 42.50 295 THR A O 1
ATOM 2325 N N . GLY A 1 296 ? 19.672 -35.947 -4.207 1.00 40.88 296 GLY A N 1
ATOM 2326 C CA . GLY A 1 296 ? 18.897 -34.801 -4.665 1.00 40.88 296 GLY A CA 1
ATOM 2327 C C . GLY A 1 296 ? 17.428 -35.141 -4.489 1.00 40.88 296 GLY A C 1
ATOM 2328 O O . GLY A 1 296 ? 17.090 -36.320 -4.742 1.00 40.88 296 GLY A O 1
#

Organism: NCBI:txid268475

Sequence (296 aa):
MIETRCVLNSHSTAETTLDSFFSRAGLVGEIDLPLEGTTNPNGYANWDIDITGYAQMRRKVELFTYMRFDAEFTFVACTPTGEVVPQLLQYMFVPPGAPKPDSRESLAWQTATNPSVFVKLSDPPAQVSVPFMSPASAYQWFYDGYPTFGEHKQEKDLEYGACPNNMMGTFSVRTVGTSKSKYPLVIRIYMRMKHVRAWIPRPMRNQNYLFKANPNYAGNSIKPTGASRTAITTLGKFGQQSGAIYVGNFRVVNRHLATHNDWANLVWEDSSRDLLVSSTTAQGCDTIARCNCQTG